Protein AF-A0ABC9Y8D0-F1 (afdb_monomer_lite)

Sequence (353 aa):
MATLWLCCNGRMKYAQYVFLASIFSTVEYSLAQTCAVESFSVKDNFDPKRYAGKWYALAKKDPEGLFLQDNISAEYTVEEDGTMTASSKGRVKLFGFWVICADMAAQYTVPDPTTPAKMYMTYQGLASYLSSGGDNYWVIDTDYDNYAITYACRSLKEDGSCDDGYSLIFSRNPRGLPPAIQRIVRQKQEEICMSGQFQPVLQSVFYDVGTCTNQAIWGLQYRRDMELLDRVQRRATKLIRGLEHLSYEDRLRELGLFSLEKRRLRGDLIVVFQYLKGSYRKAGEGLFMRECSDRTMGNGFKLKEGHFRLDVRKTFFTVRVVRHWNRLPREVVEAPSLEVFKARLDEALGILV

InterPro domains:
  IPR000566 Lipocalin/cytosolic fatty-acid binding domain [PF00061] (52-188)
  IPR002449 Retinol binding protein/Purpurin [PIRSF500204] (12-208)
  IPR002449 Retinol binding protein/Purpurin [PR01174] (42-51)
  IPR002449 Retinol binding protein/Purpurin [PR01174] (53-63)
  IPR002449 Retinol binding protein/Purpurin [PR01174] (65-74)
  IPR002449 Retinol binding protein/Purpurin [PR01174] (85-95)
  IPR002449 Retinol binding protein/Purpurin [PR01174] (112-127)
  IPR002449 Retinol binding protein/Purpurin [PR01174] (138-154)
  IPR002449 Retinol binding protein/Purpurin [PR01174] (166-185)
  IPR002449 Retinol binding protein/Purpurin [PTHR11873] (13-205)
  IPR012674 Calycin [G3DSA:2.40.128.20] (32-239)
  IPR012674 Calycin [SSF50814] (34-194)
  IPR022271 Lipocalin, ApoD type [PIRSF036893] (18-204)
  IPR022272 Lipocalin family conserved site [PS00213] (45-58)

Radius of gyration: 29.8 Å; chains: 1; bounding box: 78×63×75 Å

Structure (mmCIF, N/CA/C/O backbone):
data_AF-A0ABC9Y8D0-F1
#
_entry.id   AF-A0ABC9Y8D0-F1
#
loop_
_atom_site.group_PDB
_atom_site.id
_atom_site.type_symbol
_atom_site.label_atom_id
_atom_site.label_alt_id
_atom_site.label_comp_id
_atom_site.label_asym_id
_atom_site.label_entity_id
_atom_site.label_seq_id
_atom_site.pdbx_PDB_ins_code
_atom_site.Cartn_x
_atom_site.Cartn_y
_atom_site.Cartn_z
_atom_site.occupancy
_atom_site.B_iso_or_equiv
_atom_site.auth_seq_id
_atom_site.auth_comp_id
_atom_site.auth_asym_id
_atom_site.auth_atom_id
_atom_site.pdbx_PDB_model_num
ATOM 1 N N . MET A 1 1 ? -49.373 18.954 22.402 1.00 41.25 1 MET A N 1
ATOM 2 C CA . MET A 1 1 ? -50.105 19.998 23.156 1.00 41.25 1 MET A CA 1
ATOM 3 C C . MET A 1 1 ? -49.240 20.534 24.304 1.00 41.25 1 MET A C 1
ATOM 5 O O . MET A 1 1 ? -49.587 20.353 25.459 1.00 41.25 1 MET A O 1
ATOM 9 N N . ALA A 1 2 ? -48.099 21.170 24.013 1.00 40.81 2 ALA A N 1
ATOM 10 C CA . ALA A 1 2 ? -47.201 21.706 25.053 1.00 40.81 2 ALA A CA 1
ATOM 11 C C . ALA A 1 2 ? -46.608 23.079 24.678 1.00 40.81 2 ALA A C 1
ATOM 13 O O . ALA A 1 2 ? -45.589 23.490 25.214 1.00 40.81 2 ALA A O 1
ATOM 14 N N . THR A 1 3 ? -47.242 23.792 23.743 1.00 41.31 3 THR A N 1
ATOM 15 C CA . THR A 1 3 ? -46.749 25.076 23.213 1.00 41.31 3 THR A CA 1
ATOM 16 C C . THR A 1 3 ? -47.607 26.274 23.628 1.00 41.31 3 THR A C 1
ATOM 18 O O . THR A 1 3 ? -47.334 27.390 23.211 1.00 41.31 3 THR A O 1
ATOM 21 N N . LEU A 1 4 ? -48.630 26.072 24.466 1.00 38.44 4 LEU A N 1
ATOM 22 C CA . LEU A 1 4 ? -49.592 27.118 24.852 1.00 38.44 4 LEU A CA 1
ATOM 23 C C . LEU A 1 4 ? -49.601 27.461 26.350 1.00 38.44 4 LEU A C 1
ATOM 25 O O . LEU A 1 4 ? -50.410 28.274 26.777 1.00 38.44 4 LEU A O 1
ATOM 29 N N . TRP A 1 5 ? -48.689 26.900 27.149 1.00 34.88 5 TRP A N 1
ATOM 30 C CA . TRP A 1 5 ? -48.640 27.152 28.599 1.00 34.88 5 TRP A CA 1
ATOM 31 C C . TRP A 1 5 ? -47.584 28.172 29.051 1.00 34.88 5 TRP A C 1
ATOM 33 O O . TRP A 1 5 ? -47.489 28.468 30.235 1.00 34.88 5 TRP A O 1
ATOM 43 N N . LEU A 1 6 ? -46.818 28.763 28.130 1.00 41.44 6 LEU A N 1
ATOM 44 C CA . LEU A 1 6 ? -45.743 29.708 28.472 1.00 41.44 6 LEU A CA 1
ATOM 45 C C . LEU A 1 6 ? -46.186 31.178 28.606 1.00 41.44 6 LEU A C 1
ATOM 47 O O . LEU A 1 6 ? -45.335 32.043 28.780 1.00 41.44 6 LEU A O 1
ATOM 51 N N . CYS A 1 7 ? -47.486 31.490 28.548 1.00 36.84 7 CYS A N 1
ATOM 52 C CA . CYS A 1 7 ? -47.957 32.886 28.568 1.00 36.84 7 CYS A CA 1
ATOM 53 C C . CYS A 1 7 ? -48.763 33.307 29.807 1.00 36.84 7 CYS A C 1
ATOM 55 O O . CYS A 1 7 ? -49.247 34.435 29.851 1.00 36.84 7 CYS A O 1
ATOM 57 N N . CYS A 1 8 ? -48.874 32.468 30.841 1.00 37.59 8 CYS A N 1
ATOM 58 C CA . CYS A 1 8 ? -49.507 32.871 32.096 1.00 37.59 8 CYS A CA 1
ATOM 59 C C . CYS A 1 8 ? -48.645 32.504 33.306 1.00 37.59 8 CYS A C 1
ATOM 61 O O . CYS A 1 8 ? -48.423 31.335 33.590 1.00 37.59 8 CYS A O 1
ATOM 63 N N . ASN A 1 9 ? -48.264 33.544 34.050 1.00 36.41 9 ASN A N 1
ATOM 64 C CA . ASN A 1 9 ? -47.648 33.549 35.378 1.00 36.41 9 ASN A CA 1
ATOM 65 C C . ASN A 1 9 ? -46.159 33.198 35.505 1.00 36.41 9 ASN A C 1
ATOM 67 O O . ASN A 1 9 ? -45.757 32.045 35.581 1.00 36.41 9 ASN A O 1
ATOM 71 N N . GLY A 1 10 ? -45.380 34.251 35.776 1.00 39.97 10 GLY A N 1
ATOM 72 C CA . GLY A 1 10 ? -44.244 34.166 36.692 1.00 39.97 10 GLY A CA 1
ATOM 73 C C . GLY A 1 10 ? -42.889 34.374 36.033 1.00 39.97 10 GLY A C 1
ATOM 74 O O . GLY A 1 10 ? -42.365 33.492 35.370 1.00 39.97 10 GLY A O 1
ATOM 75 N N . ARG A 1 11 ? -42.300 35.549 36.283 1.00 53.16 11 ARG A N 1
ATOM 76 C CA . ARG A 1 11 ? -40.900 35.916 36.010 1.00 53.16 11 ARG A CA 1
ATOM 77 C C . ARG A 1 11 ? -39.934 34.729 36.182 1.00 53.16 11 ARG A C 1
ATOM 79 O O . ARG A 1 11 ? -39.530 34.436 37.308 1.00 53.16 11 ARG A O 1
ATOM 86 N N . MET A 1 12 ? -39.470 34.136 35.082 1.00 46.53 12 MET A N 1
ATOM 87 C CA . MET A 1 12 ? -38.198 33.411 35.095 1.00 46.53 12 MET A CA 1
ATOM 88 C C . MET A 1 12 ? -37.103 34.433 35.403 1.00 46.53 12 MET A C 1
ATOM 90 O O . MET A 1 12 ? -36.882 35.380 34.648 1.00 46.53 12 MET A O 1
ATOM 94 N N . LYS A 1 13 ? -36.477 34.303 36.576 1.00 61.78 13 LYS A N 1
ATOM 95 C CA . LYS A 1 13 ? -35.410 35.210 37.013 1.00 61.78 13 LYS A CA 1
ATOM 96 C C . LYS A 1 13 ? -34.236 35.065 36.043 1.00 61.78 13 LYS A C 1
ATOM 98 O O . LYS A 1 13 ? -33.913 33.949 35.652 1.00 61.78 13 LYS A O 1
ATOM 103 N N . TYR A 1 14 ? -33.562 36.166 35.712 1.00 58.94 14 TYR A N 1
ATOM 104 C CA . TYR A 1 14 ? -32.362 36.188 34.857 1.00 58.94 14 TYR A CA 1
ATOM 105 C C . TYR A 1 14 ? -31.340 35.101 35.251 1.00 58.94 14 TYR A C 1
ATOM 107 O O . TYR A 1 14 ? -30.741 34.463 34.396 1.00 58.94 14 TYR A O 1
ATOM 115 N N . ALA A 1 15 ? -31.245 34.794 36.549 1.00 56.47 15 ALA A N 1
ATOM 116 C CA . ALA A 1 15 ? -30.440 33.705 37.093 1.00 56.47 15 ALA A CA 1
ATOM 117 C C . ALA A 1 15 ? -30.807 32.299 36.569 1.00 56.47 15 ALA A C 1
ATOM 119 O O . ALA A 1 15 ? -29.906 31.504 36.354 1.00 56.47 15 ALA A O 1
ATOM 120 N N . GLN A 1 16 ? -32.084 31.976 36.324 1.00 59.31 16 GLN A N 1
ATOM 121 C CA . GLN A 1 16 ? -32.493 30.690 35.731 1.00 59.31 16 GLN A CA 1
ATOM 122 C C . GLN A 1 16 ? -32.144 30.607 34.242 1.00 59.31 16 GLN A C 1
ATOM 124 O O . GLN A 1 16 ? -31.755 29.540 33.779 1.00 59.31 16 GLN A O 1
ATOM 129 N N . TYR A 1 17 ? -32.223 31.724 33.511 1.00 60.16 17 TYR A N 1
ATOM 130 C CA . TYR A 1 17 ? -31.754 31.801 32.124 1.00 60.16 17 TYR A CA 1
ATOM 131 C C . TYR A 1 17 ? -30.239 31.632 32.040 1.00 60.16 17 TYR A C 1
ATOM 133 O O . TYR A 1 17 ? -29.761 30.854 31.225 1.00 60.16 17 TYR A O 1
ATOM 141 N N . VAL A 1 18 ? -29.493 32.310 32.917 1.00 62.91 18 VAL A N 1
ATOM 142 C CA . VAL A 1 18 ? -28.039 32.157 33.012 1.00 62.91 18 VAL A CA 1
ATOM 143 C C . VAL A 1 18 ? -27.689 30.730 33.411 1.00 62.91 18 VAL A C 1
ATOM 145 O O . VAL A 1 18 ? -26.822 30.149 32.783 1.00 62.91 18 VAL A O 1
ATOM 148 N N . PHE A 1 19 ? -28.381 30.121 34.375 1.00 62.97 19 PHE A N 1
ATOM 149 C CA . PHE A 1 19 ? -28.108 28.747 34.803 1.00 62.97 19 PHE A CA 1
ATOM 150 C C . PHE A 1 19 ? -28.399 27.723 33.697 1.00 62.97 19 PHE A C 1
ATOM 152 O O . PHE A 1 19 ? -27.568 26.860 33.440 1.00 62.97 19 PHE A O 1
ATOM 159 N N . LEU A 1 20 ? -29.521 27.853 32.980 1.00 59.34 20 LEU A N 1
ATOM 160 C CA . LEU A 1 20 ? -29.836 26.997 31.831 1.00 59.34 20 LEU A CA 1
ATOM 161 C C . LEU A 1 20 ? -28.871 27.222 30.661 1.00 59.34 20 LEU A C 1
ATOM 163 O O . LEU A 1 20 ? -28.429 26.248 30.068 1.00 59.34 20 LEU A O 1
ATOM 167 N N . ALA A 1 21 ? -28.488 28.466 30.362 1.00 58.12 21 ALA A N 1
ATOM 168 C CA . ALA A 1 21 ? -27.482 28.774 29.344 1.00 58.12 21 ALA A CA 1
ATOM 169 C C . ALA A 1 21 ? -26.082 28.276 29.744 1.00 58.12 21 ALA A C 1
ATOM 171 O O . ALA A 1 21 ? -25.341 27.801 28.894 1.00 58.12 21 ALA A O 1
ATOM 172 N N . SER A 1 22 ? -25.749 28.315 31.039 1.00 58.44 22 SER A N 1
ATOM 173 C CA . SER A 1 22 ? -24.502 27.768 31.589 1.00 58.44 22 SER A CA 1
ATOM 174 C C . SER A 1 22 ? -24.482 26.251 31.455 1.00 58.44 22 SER A C 1
ATOM 176 O O . SER A 1 22 ? -23.483 25.701 31.015 1.00 58.44 22 SER A O 1
ATOM 178 N N . ILE A 1 23 ? -25.598 25.582 31.773 1.00 56.62 23 ILE A N 1
ATOM 179 C CA . ILE A 1 23 ? -25.759 24.135 31.593 1.00 56.62 23 ILE A CA 1
ATOM 180 C C . ILE A 1 23 ? -25.704 23.768 30.107 1.00 56.62 23 ILE A C 1
ATOM 182 O O . ILE A 1 23 ? -25.030 22.814 29.754 1.00 56.62 23 ILE A O 1
ATOM 186 N N . PHE A 1 24 ? -26.341 24.533 29.218 1.00 50.53 24 PHE A N 1
ATOM 187 C CA . PHE A 1 24 ? -26.219 24.312 27.774 1.00 50.53 24 PHE A CA 1
ATOM 188 C C . PHE A 1 24 ? -24.780 24.520 27.283 1.00 50.53 24 PHE A C 1
ATOM 190 O O . PHE A 1 24 ? -24.293 23.685 26.531 1.00 50.53 24 PHE A O 1
ATOM 197 N N . SER A 1 25 ? -24.059 25.534 27.777 1.00 51.12 25 SER A N 1
ATOM 198 C CA . SER A 1 25 ? -22.646 25.737 27.428 1.00 51.12 25 SER A CA 1
ATOM 199 C C . SER A 1 25 ? -21.716 24.665 28.002 1.00 51.12 25 SER A C 1
ATOM 201 O O . SER A 1 25 ? -20.737 24.313 27.356 1.00 51.12 25 SER A O 1
ATOM 203 N N . THR A 1 26 ? -22.004 24.101 29.183 1.00 47.44 26 THR A N 1
ATOM 204 C CA . THR A 1 26 ? -21.197 23.015 29.769 1.00 47.44 26 THR A CA 1
ATOM 205 C C . THR A 1 26 ? -21.536 21.654 29.163 1.00 47.44 26 THR A C 1
ATOM 207 O O . THR A 1 26 ? -20.656 20.799 29.059 1.00 47.44 26 THR A O 1
ATOM 210 N N . VAL A 1 27 ? -22.774 21.459 28.698 1.00 45.25 27 VAL A N 1
ATOM 211 C CA . VAL A 1 27 ? -23.188 20.294 27.901 1.00 45.25 27 VAL A CA 1
ATOM 212 C C . VAL A 1 27 ? -22.617 20.368 26.477 1.00 45.25 27 VAL A C 1
ATOM 214 O O . VAL A 1 27 ? -22.150 19.357 25.963 1.00 45.25 27 VAL A O 1
ATOM 217 N N . GLU A 1 28 ? -22.534 21.555 25.865 1.00 40.69 28 GLU A N 1
ATOM 218 C CA . GLU A 1 28 ? -21.789 21.751 24.609 1.00 40.69 28 GLU A CA 1
ATOM 219 C C . GLU A 1 28 ? -20.278 21.539 24.797 1.00 40.69 28 GLU A C 1
ATOM 221 O O . GLU A 1 28 ? -19.637 20.941 23.937 1.00 40.69 28 GLU A O 1
ATOM 226 N N . TYR A 1 29 ? -19.704 21.925 25.944 1.00 40.06 29 TYR A N 1
ATOM 227 C CA . TYR A 1 29 ? -18.282 21.690 26.244 1.00 40.06 29 TYR A CA 1
ATOM 228 C C . TYR A 1 29 ? -17.946 20.210 26.494 1.00 40.06 29 TYR A C 1
ATOM 230 O O . TYR A 1 29 ? -16.818 19.785 26.260 1.00 40.06 29 TYR A O 1
ATOM 238 N N . SER A 1 30 ? -18.915 19.404 26.936 1.00 41.50 30 SER A N 1
ATOM 239 C CA . SER A 1 30 ? -18.747 17.952 27.123 1.00 41.50 30 SER A CA 1
ATOM 240 C C . SER A 1 30 ? -19.001 17.135 25.849 1.00 41.50 30 SER A C 1
ATOM 242 O O . SER A 1 30 ? -18.742 15.934 25.834 1.00 41.50 30 SER A O 1
ATOM 244 N N . LEU A 1 31 ? -19.428 17.791 24.765 1.00 46.34 31 LEU A N 1
ATOM 245 C CA . LEU A 1 31 ? -19.538 17.231 23.414 1.00 46.34 31 LEU A CA 1
ATOM 246 C C . LEU A 1 31 ? -18.607 17.940 22.415 1.00 46.34 31 LEU A C 1
ATOM 24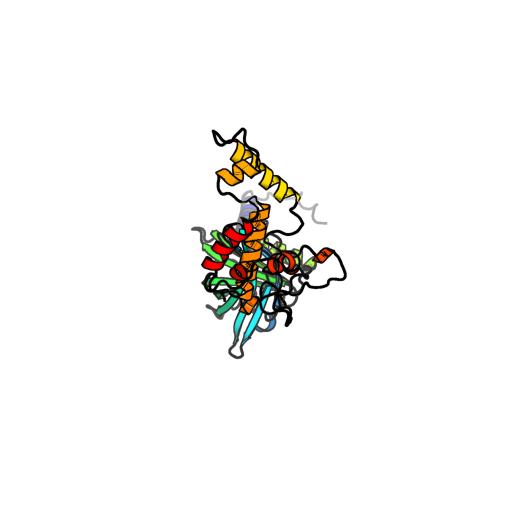8 O O . LEU A 1 31 ? -18.762 17.781 21.204 1.00 46.34 31 LEU A O 1
ATOM 252 N N . ALA A 1 32 ? -17.617 18.699 22.896 1.00 50.88 32 ALA A N 1
ATOM 253 C CA . ALA A 1 32 ? -16.500 19.106 22.060 1.00 50.88 32 ALA A CA 1
ATOM 254 C C . ALA A 1 32 ? -15.670 17.854 21.771 1.00 50.88 32 ALA A C 1
ATOM 256 O O . ALA A 1 32 ? -14.961 17.347 22.640 1.00 50.88 32 ALA A O 1
ATOM 257 N N . GLN A 1 33 ? -15.808 17.318 20.563 1.00 60.75 33 GLN A N 1
ATOM 258 C CA . GLN A 1 33 ? -15.044 16.159 20.144 1.00 60.75 33 GLN A CA 1
ATOM 259 C C . GLN A 1 33 ? -13.552 16.509 20.180 1.00 60.75 33 GLN A C 1
ATOM 261 O O . GLN A 1 33 ? -13.065 17.308 19.380 1.00 60.75 33 GLN A O 1
ATOM 266 N N . THR A 1 34 ? -12.833 15.964 21.159 1.00 81.44 34 THR A N 1
ATOM 267 C CA . THR A 1 34 ? -11.404 16.215 21.311 1.00 81.44 34 THR A CA 1
ATOM 268 C C . THR A 1 34 ? -10.656 15.363 20.295 1.00 81.44 34 THR A C 1
ATOM 270 O O . THR A 1 34 ? -10.805 14.146 20.260 1.00 81.44 34 THR A O 1
ATOM 273 N N . CYS A 1 35 ? -9.825 15.991 19.466 1.00 89.94 35 CYS A N 1
ATOM 274 C CA . CYS A 1 35 ? -8.970 15.280 18.510 1.00 89.94 35 CYS A CA 1
ATOM 275 C C . CYS A 1 35 ? -7.680 14.740 19.146 1.00 89.94 35 CYS A C 1
ATOM 277 O O . CYS A 1 35 ? -6.717 14.457 18.433 1.00 89.94 35 CYS A O 1
ATOM 279 N N . ALA A 1 36 ? -7.643 14.635 20.478 1.00 93.19 36 ALA A N 1
ATOM 280 C CA . ALA A 1 36 ? -6.527 14.055 21.203 1.00 93.19 36 ALA A CA 1
ATOM 281 C C . ALA A 1 36 ? -6.498 12.545 20.950 1.00 93.19 36 ALA A C 1
ATOM 283 O O . ALA A 1 36 ? -7.497 11.863 21.147 1.00 93.19 36 ALA A O 1
ATOM 284 N N . VAL A 1 37 ? -5.356 12.000 20.537 1.00 92.06 37 VAL A N 1
ATOM 285 C CA . VAL A 1 37 ? -5.278 10.599 20.083 1.00 92.06 37 VAL A CA 1
ATOM 286 C C . VAL A 1 37 ? -5.686 9.605 21.174 1.00 92.06 37 VAL A C 1
ATOM 288 O O . VAL A 1 37 ? -6.273 8.562 20.891 1.00 92.06 37 VAL A O 1
ATOM 291 N N . GLU A 1 38 ? -5.424 9.934 22.436 1.00 88.94 38 GLU A N 1
ATOM 292 C CA . GLU A 1 38 ? -5.776 9.092 23.580 1.00 88.94 38 GLU A CA 1
ATOM 293 C C . GLU A 1 38 ? -7.289 8.943 23.794 1.00 88.94 38 GLU A C 1
ATOM 295 O O . GLU A 1 38 ? -7.716 7.926 24.344 1.00 88.94 38 GLU A O 1
ATOM 300 N N . SER A 1 39 ? -8.102 9.908 23.342 1.00 91.06 39 SER A N 1
ATOM 301 C CA . SER A 1 39 ? -9.560 9.885 23.519 1.00 91.06 39 SER A CA 1
ATOM 302 C C . SER A 1 39 ? -10.283 9.007 22.494 1.00 91.06 39 SER A C 1
ATOM 304 O O . SER A 1 39 ? -11.474 8.731 22.655 1.00 91.06 39 SER A O 1
ATOM 306 N N . PHE A 1 40 ? -9.591 8.545 21.448 1.00 94.00 40 PHE A N 1
ATOM 307 C CA . PHE A 1 40 ? -10.214 7.756 20.391 1.00 94.00 40 PHE A CA 1
ATOM 308 C C . PHE A 1 40 ? -10.656 6.376 20.883 1.00 94.00 40 PHE A C 1
ATOM 310 O O . PHE A 1 40 ? -9.878 5.598 21.444 1.00 94.00 40 PHE A O 1
ATOM 317 N N . SER A 1 41 ? -11.925 6.062 20.608 1.00 93.00 41 SER A N 1
ATOM 318 C CA . SER A 1 41 ? -12.483 4.731 20.833 1.00 93.00 41 SER A CA 1
ATOM 319 C C . SER A 1 41 ? -11.907 3.722 19.837 1.00 93.00 41 SER A C 1
ATOM 321 O O . SER A 1 41 ? -11.669 4.032 18.668 1.00 93.00 41 SER A O 1
ATOM 323 N N . VAL A 1 42 ? -11.668 2.507 20.320 1.00 95.94 42 VAL A N 1
ATOM 324 C CA . VAL A 1 42 ? -11.183 1.371 19.529 1.00 95.94 42 VAL A CA 1
ATOM 325 C C . VAL A 1 42 ? -12.158 0.210 19.656 1.00 95.94 42 VAL A C 1
ATOM 327 O O . VAL A 1 42 ? -13.078 0.252 20.472 1.00 95.94 42 VAL A O 1
ATOM 330 N N . LYS A 1 43 ? -11.966 -0.844 18.862 1.00 96.81 43 LYS A N 1
ATOM 331 C CA . LYS A 1 43 ? -12.860 -1.996 18.877 1.00 96.81 43 LYS A CA 1
ATOM 332 C C . LYS A 1 43 ? -12.862 -2.693 20.241 1.00 96.81 43 LYS A C 1
ATOM 334 O O . LYS A 1 43 ? -11.875 -3.315 20.633 1.00 96.81 43 LYS A O 1
ATOM 339 N N . ASP A 1 44 ? -14.011 -2.673 20.906 1.00 93.19 44 ASP A N 1
ATOM 340 C CA . ASP A 1 44 ? -14.216 -3.423 22.143 1.00 93.19 44 ASP A CA 1
ATOM 341 C C . ASP A 1 44 ? -14.113 -4.932 21.905 1.00 93.19 44 ASP A C 1
ATOM 343 O O . ASP A 1 44 ? -14.658 -5.457 20.926 1.00 93.19 44 ASP A O 1
ATOM 347 N N . ASN A 1 45 ? -13.454 -5.633 22.836 1.00 92.56 45 ASN A N 1
ATOM 348 C CA . ASN A 1 45 ? -13.274 -7.089 22.813 1.00 92.56 45 ASN A CA 1
ATOM 349 C C . ASN A 1 45 ? -12.802 -7.604 21.443 1.00 92.56 45 ASN A C 1
ATOM 351 O O . ASN A 1 45 ? -13.392 -8.522 20.869 1.00 92.56 45 ASN A O 1
ATOM 355 N N . PHE A 1 46 ? -11.770 -6.959 20.893 1.00 96.06 46 PHE A N 1
ATOM 356 C CA . PHE A 1 46 ? -11.202 -7.337 19.606 1.00 96.06 46 PHE A CA 1
ATOM 357 C C . PHE A 1 46 ? -10.758 -8.804 19.598 1.00 96.06 46 PHE A C 1
ATOM 359 O O . PHE A 1 46 ? -9.983 -9.229 20.452 1.00 96.06 46 PHE A O 1
ATOM 366 N N . ASP A 1 47 ? -11.255 -9.559 18.616 1.00 95.19 47 ASP A N 1
ATOM 367 C CA . ASP A 1 47 ? -10.947 -10.974 18.418 1.00 95.19 47 ASP A CA 1
ATOM 368 C C . ASP A 1 47 ? -10.036 -11.155 17.187 1.00 95.19 47 ASP A C 1
ATOM 370 O O . ASP A 1 47 ? -10.516 -11.075 16.045 1.00 95.19 47 ASP A O 1
ATOM 374 N N . PRO A 1 48 ? -8.733 -11.444 17.386 1.00 94.00 48 PRO A N 1
ATOM 375 C CA . PRO A 1 48 ? -7.792 -11.653 16.290 1.00 94.00 48 PRO A CA 1
ATOM 376 C C . PRO A 1 48 ? -8.191 -12.808 15.364 1.00 94.00 48 PRO A C 1
ATOM 378 O O . PRO A 1 48 ? -7.968 -12.735 14.156 1.00 94.00 48 PRO A O 1
ATOM 381 N N . LYS A 1 49 ? -8.819 -13.869 15.894 1.00 94.12 49 LYS A N 1
ATOM 382 C CA . LYS A 1 49 ? -9.185 -15.054 15.102 1.00 94.12 49 LYS A CA 1
ATOM 383 C C . LYS A 1 49 ? -10.308 -14.742 14.123 1.00 94.12 49 LYS A C 1
ATOM 385 O O . LYS A 1 49 ? -10.273 -15.212 12.990 1.00 94.12 49 LYS A O 1
ATOM 390 N N . ARG A 1 50 ? -11.279 -13.916 14.526 1.00 96.38 50 ARG A N 1
ATOM 391 C CA . ARG A 1 50 ? -12.326 -13.418 13.616 1.00 96.38 50 ARG A CA 1
ATOM 392 C C . ARG A 1 50 ? -11.796 -12.389 12.626 1.00 96.38 50 ARG A C 1
ATOM 394 O O . ARG A 1 50 ? -12.290 -12.300 11.504 1.00 96.38 50 ARG A O 1
ATOM 401 N N . TYR A 1 51 ? -10.792 -11.616 13.028 1.00 96.88 51 TYR A N 1
ATOM 402 C CA . TYR A 1 51 ? -10.158 -10.631 12.158 1.00 96.88 51 TYR A CA 1
ATOM 403 C C . TYR A 1 51 ? -9.276 -11.256 11.068 1.00 96.88 51 TYR A C 1
ATOM 405 O O . TYR A 1 51 ? -9.075 -10.644 10.015 1.00 96.88 51 TYR A O 1
ATOM 413 N N . ALA A 1 52 ? -8.805 -12.486 11.287 1.00 96.31 52 ALA A N 1
ATOM 414 C CA . ALA A 1 52 ? -7.960 -13.231 10.364 1.00 96.31 52 ALA A CA 1
ATOM 415 C C . ALA A 1 52 ? -8.534 -13.330 8.935 1.00 96.31 52 ALA A C 1
ATOM 417 O O . ALA A 1 52 ? -9.728 -13.153 8.666 1.00 96.31 52 ALA A O 1
ATOM 418 N N . GLY A 1 53 ? -7.652 -13.620 7.985 1.00 94.75 53 GLY A N 1
ATOM 419 C CA . GLY A 1 53 ? -7.945 -13.721 6.564 1.00 94.75 53 GLY A CA 1
ATOM 420 C C . GLY A 1 53 ? -7.660 -12.435 5.792 1.00 94.75 53 GLY A C 1
ATOM 421 O O . GLY A 1 53 ? -7.008 -11.504 6.267 1.00 94.75 53 GLY A O 1
ATOM 422 N N . LYS A 1 54 ? -8.148 -12.402 4.553 1.00 94.75 54 LYS A N 1
ATOM 423 C CA . LYS A 1 54 ? -7.813 -11.359 3.584 1.00 94.75 54 LYS A CA 1
ATOM 424 C C . LYS A 1 54 ? -8.721 -10.135 3.691 1.00 94.75 54 LYS A C 1
ATOM 426 O O . LYS A 1 54 ? -9.939 -10.261 3.830 1.00 94.75 54 LYS A O 1
ATOM 431 N N . TRP A 1 55 ? -8.111 -8.965 3.550 1.00 96.94 55 TRP A N 1
ATOM 432 C CA . TRP A 1 55 ? -8.738 -7.651 3.541 1.00 96.94 55 TRP A CA 1
ATOM 433 C C . TRP A 1 55 ? -8.214 -6.810 2.377 1.00 96.94 55 TRP A C 1
ATOM 435 O O . TRP A 1 55 ? -7.031 -6.851 2.039 1.00 96.94 55 TRP A O 1
ATOM 445 N N . TYR A 1 56 ? -9.096 -6.014 1.776 1.00 94.31 56 TYR A N 1
ATOM 446 C CA . TYR A 1 56 ? -8.793 -5.118 0.660 1.00 94.31 56 TYR A CA 1
ATOM 447 C C . TYR A 1 56 ? -8.997 -3.672 1.097 1.00 94.31 56 TYR A C 1
ATOM 449 O O . TYR A 1 56 ? -10.093 -3.324 1.536 1.00 94.31 56 TYR A O 1
ATOM 457 N N . ALA A 1 57 ? -7.979 -2.819 0.986 1.00 95.19 57 ALA A N 1
ATOM 458 C CA . ALA A 1 57 ? -8.151 -1.411 1.336 1.00 95.19 57 ALA A CA 1
ATOM 459 C C . ALA A 1 57 ? -8.909 -0.682 0.221 1.00 95.19 57 ALA A C 1
ATOM 461 O O . ALA A 1 57 ? -8.509 -0.714 -0.940 1.00 95.19 57 ALA A O 1
ATOM 462 N N . LEU A 1 58 ? -10.010 -0.026 0.564 1.00 92.19 58 LEU A N 1
ATOM 463 C CA . LEU A 1 58 ? -10.837 0.737 -0.371 1.00 92.19 58 LEU A CA 1
ATOM 464 C C . LEU A 1 58 ? -10.572 2.237 -0.303 1.00 92.19 58 LEU A C 1
ATOM 466 O O . LEU A 1 58 ? -10.836 2.953 -1.265 1.00 92.19 58 LEU A O 1
ATOM 470 N N . ALA A 1 59 ? -10.074 2.714 0.833 1.00 93.06 59 ALA A N 1
ATOM 471 C CA . ALA A 1 59 ? -9.675 4.096 1.021 1.00 93.06 59 ALA A CA 1
ATOM 472 C C . ALA A 1 59 ? -8.515 4.177 2.013 1.00 93.06 59 ALA A C 1
ATOM 474 O O . ALA A 1 59 ? -8.383 3.319 2.890 1.00 93.06 59 ALA A O 1
ATOM 475 N N . LYS A 1 60 ? -7.691 5.215 1.876 1.00 94.88 60 LYS A N 1
ATOM 476 C CA . LYS A 1 60 ? -6.548 5.475 2.751 1.00 94.88 60 LYS A CA 1
ATOM 477 C C . LYS A 1 60 ? -6.381 6.962 3.035 1.00 94.88 60 LYS A C 1
ATOM 479 O O . LYS A 1 60 ? -6.643 7.781 2.159 1.00 94.88 60 LYS A O 1
ATOM 484 N N . LYS A 1 61 ? -5.916 7.295 4.233 1.00 94.44 61 LYS A N 1
ATOM 485 C CA . LYS A 1 61 ? -5.309 8.589 4.558 1.00 94.44 61 LYS A CA 1
ATOM 486 C C . LYS A 1 61 ? -3.806 8.360 4.627 1.00 94.44 61 LYS A C 1
ATOM 488 O O . LYS A 1 61 ? -3.370 7.506 5.396 1.00 94.44 61 LYS A O 1
ATOM 493 N N . ASP A 1 62 ? -3.044 9.099 3.830 1.00 89.69 62 ASP A N 1
ATOM 494 C CA . ASP A 1 62 ? -1.593 8.919 3.741 1.00 89.69 62 ASP A CA 1
ATOM 495 C C . ASP A 1 62 ? -0.855 9.623 4.891 1.00 89.69 62 ASP A C 1
ATOM 497 O O . ASP A 1 62 ? -1.243 10.736 5.275 1.00 89.69 62 ASP A O 1
ATOM 501 N N . PRO A 1 63 ? 0.206 9.001 5.435 1.00 90.38 63 PRO A N 1
ATOM 502 C CA . PRO A 1 63 ? 1.158 9.703 6.280 1.00 90.38 63 PRO A CA 1
ATOM 503 C C . PRO A 1 63 ? 2.104 10.546 5.415 1.00 90.38 63 PRO A C 1
ATOM 505 O O . PRO A 1 63 ? 2.095 10.463 4.181 1.00 90.38 63 PRO A O 1
ATOM 508 N N . GLU A 1 64 ? 2.968 11.322 6.053 1.00 83.00 64 GLU A N 1
ATOM 509 C CA . GLU A 1 64 ? 4.089 11.943 5.366 1.00 83.00 64 GLU A CA 1
ATOM 510 C C . GLU A 1 64 ? 5.073 10.886 4.831 1.00 83.00 64 GLU A C 1
ATOM 512 O O . GLU A 1 64 ? 5.332 9.836 5.430 1.00 83.00 64 GLU A O 1
ATOM 517 N N . GLY A 1 65 ? 5.642 11.167 3.656 1.00 76.81 65 GLY A N 1
ATOM 518 C CA . GLY A 1 65 ? 6.653 10.323 3.027 1.00 76.81 65 GLY A CA 1
ATOM 519 C C . GLY A 1 65 ? 6.102 9.202 2.141 1.00 76.81 65 GLY A C 1
ATOM 520 O O . GLY A 1 65 ? 5.089 9.334 1.454 1.00 76.81 65 GLY A O 1
ATOM 521 N N . LEU A 1 66 ? 6.863 8.109 2.053 1.00 70.88 66 LEU A N 1
ATOM 522 C CA . LEU A 1 66 ? 6.571 7.004 1.145 1.00 70.88 66 LEU A CA 1
ATOM 523 C C . LEU A 1 66 ? 5.497 6.084 1.734 1.00 70.88 66 LEU A C 1
ATOM 525 O O . LEU A 1 66 ? 5.667 5.544 2.825 1.00 70.88 66 LEU A O 1
ATOM 529 N N . PHE A 1 67 ? 4.441 5.826 0.964 1.00 80.81 67 PHE A N 1
ATOM 530 C CA . PHE A 1 67 ? 3.370 4.924 1.373 1.00 80.81 67 PHE A CA 1
ATOM 531 C C . PHE A 1 67 ? 2.812 4.102 0.204 1.00 80.81 67 PHE A C 1
ATOM 533 O O . PHE A 1 67 ? 3.086 4.373 -0.975 1.00 80.81 67 PHE A O 1
ATOM 540 N N . LEU A 1 68 ? 2.036 3.070 0.539 1.00 83.81 68 LEU A N 1
ATOM 541 C CA . LEU A 1 68 ? 1.308 2.263 -0.434 1.00 83.81 68 LEU A CA 1
ATOM 542 C C . LEU A 1 68 ? 0.298 3.134 -1.203 1.00 83.81 68 LEU A C 1
ATOM 544 O O . LEU A 1 68 ? -0.325 4.032 -0.639 1.00 83.81 68 LEU A O 1
ATOM 548 N N . GLN A 1 69 ? 0.115 2.852 -2.492 1.00 80.75 69 GLN A N 1
ATOM 549 C CA . GLN A 1 69 ? -0.773 3.603 -3.380 1.00 80.75 69 GLN A CA 1
ATOM 550 C C . GLN A 1 69 ? -2.035 2.834 -3.761 1.00 80.75 69 GLN A C 1
ATOM 552 O O . GLN A 1 69 ? -3.127 3.230 -3.374 1.00 80.75 69 GLN A O 1
ATOM 557 N N . ASP A 1 70 ? -1.896 1.715 -4.470 1.00 79.00 70 ASP A N 1
ATOM 558 C CA . ASP A 1 70 ? -3.031 0.989 -5.059 1.00 79.00 70 ASP A CA 1
ATOM 559 C C . ASP A 1 70 ? -2.899 -0.525 -4.878 1.00 79.00 70 ASP A C 1
ATOM 561 O O . ASP A 1 70 ? -1.808 -1.025 -4.585 1.00 79.00 70 ASP A O 1
ATOM 565 N N . ASN A 1 71 ? -3.992 -1.260 -5.141 1.00 80.31 71 ASN A N 1
ATOM 566 C CA . ASN A 1 71 ? -4.079 -2.720 -4.999 1.00 80.31 71 ASN A CA 1
ATOM 567 C C . ASN A 1 71 ? -3.575 -3.195 -3.630 1.00 80.31 71 ASN A C 1
ATOM 569 O O . ASN A 1 71 ? -2.832 -4.169 -3.524 1.00 80.31 71 ASN A O 1
ATOM 573 N N . ILE A 1 72 ? -3.937 -2.446 -2.591 1.00 89.50 72 ILE A N 1
ATOM 574 C CA . ILE A 1 72 ? -3.499 -2.711 -1.229 1.00 89.50 72 ILE A CA 1
ATOM 575 C C . ILE A 1 72 ? -4.362 -3.833 -0.661 1.00 89.50 72 ILE A C 1
ATOM 577 O O . ILE A 1 72 ? -5.586 -3.696 -0.570 1.00 89.50 72 ILE A O 1
ATOM 581 N N . SER A 1 73 ? -3.730 -4.928 -0.267 1.00 91.88 73 SER A N 1
ATOM 582 C CA . SER A 1 73 ? -4.384 -6.025 0.438 1.00 91.88 73 SER A CA 1
ATOM 583 C C . SER A 1 73 ? -3.523 -6.498 1.591 1.00 91.88 73 SER A C 1
ATOM 585 O O . SER A 1 73 ? -2.309 -6.596 1.432 1.00 91.88 73 SER A O 1
ATOM 587 N N . ALA A 1 74 ? -4.157 -6.849 2.700 1.00 94.31 74 ALA A N 1
ATOM 588 C CA . ALA A 1 74 ? -3.507 -7.440 3.856 1.00 94.31 74 ALA A CA 1
ATOM 589 C C . ALA A 1 74 ? -4.161 -8.789 4.159 1.00 94.31 74 ALA A C 1
ATOM 591 O O . ALA A 1 74 ? -5.385 -8.917 4.132 1.00 94.31 74 ALA A O 1
ATOM 592 N N . GLU A 1 75 ? -3.347 -9.805 4.395 1.00 95.25 75 GLU A N 1
ATOM 593 C CA . GLU A 1 75 ? -3.775 -11.144 4.772 1.00 95.25 75 GLU A CA 1
ATOM 594 C C . GLU A 1 75 ? -3.255 -11.435 6.171 1.00 95.25 75 GLU A C 1
ATOM 596 O O . GLU A 1 75 ? -2.046 -11.517 6.372 1.00 95.25 75 GLU A O 1
ATOM 601 N N . TYR A 1 76 ? -4.178 -11.521 7.128 1.00 95.81 76 TYR A N 1
ATOM 602 C CA . TYR A 1 76 ? -3.876 -11.721 8.540 1.00 95.81 76 TYR A CA 1
ATOM 603 C C . TYR A 1 76 ? -3.959 -13.200 8.887 1.00 95.81 76 TYR A C 1
ATOM 605 O O . TYR A 1 76 ? -4.922 -13.884 8.533 1.00 95.81 76 TYR A O 1
ATOM 613 N N . THR A 1 77 ? -2.977 -13.673 9.631 1.00 95.06 77 THR A N 1
ATOM 614 C CA . THR A 1 77 ? -2.878 -15.039 10.132 1.00 95.06 77 THR A CA 1
ATOM 615 C C . THR A 1 77 ? -2.674 -14.998 11.637 1.00 95.06 77 THR A C 1
ATOM 617 O O . THR A 1 77 ? -1.983 -14.123 12.149 1.00 95.06 77 THR A O 1
ATOM 620 N N . VAL A 1 78 ? -3.310 -15.919 12.356 1.00 94.88 78 VAL A N 1
ATOM 621 C CA . VAL A 1 78 ? -3.141 -16.063 13.805 1.00 94.88 78 VAL A CA 1
ATOM 622 C C . VAL A 1 78 ? -2.555 -17.440 14.055 1.00 94.88 78 VAL A C 1
ATOM 624 O O . VAL A 1 78 ? -3.136 -18.441 13.634 1.00 94.88 78 VAL A O 1
ATOM 627 N N . GLU A 1 79 ? -1.390 -17.466 14.684 1.00 90.94 79 GLU A N 1
ATOM 628 C CA . GLU A 1 79 ? -0.665 -18.683 15.029 1.00 90.94 79 GLU A CA 1
ATOM 629 C C . GLU A 1 79 ? -1.292 -19.377 16.250 1.00 90.94 79 GLU A C 1
ATOM 631 O O . GLU A 1 79 ? -2.166 -18.833 16.934 1.00 90.94 79 GLU A O 1
ATOM 636 N N . GLU A 1 80 ? -0.886 -20.622 16.513 1.00 89.00 80 GLU A N 1
ATOM 637 C CA . GLU A 1 80 ? -1.442 -21.428 17.611 1.00 89.00 80 GLU A CA 1
ATOM 638 C C . GLU A 1 80 ? -1.171 -20.819 18.993 1.00 89.00 80 GLU A C 1
ATOM 640 O O . GLU A 1 80 ? -1.990 -20.961 19.902 1.00 89.00 80 GLU A O 1
ATOM 645 N N . ASP A 1 81 ? -0.057 -20.100 19.133 1.00 86.62 81 ASP A N 1
ATOM 646 C CA . ASP A 1 81 ? 0.332 -19.362 20.337 1.00 86.62 81 ASP A CA 1
ATOM 647 C C . ASP A 1 81 ? -0.476 -18.062 20.545 1.00 86.62 81 ASP A C 1
ATOM 649 O O . ASP A 1 81 ? -0.341 -17.405 21.577 1.00 86.62 81 ASP A O 1
ATOM 653 N N . GLY A 1 82 ? -1.345 -17.702 19.591 1.00 84.75 82 GLY A N 1
ATOM 654 C CA . GLY A 1 82 ? -2.145 -16.479 19.601 1.00 84.75 82 GLY A CA 1
ATOM 655 C C . GLY A 1 82 ? -1.464 -15.270 18.958 1.00 84.75 82 GLY A C 1
ATOM 656 O O . GLY A 1 82 ? -2.080 -14.204 18.893 1.00 84.75 82 GLY A O 1
ATOM 657 N N . THR A 1 83 ? -0.238 -15.413 18.450 1.00 89.50 83 THR A N 1
ATOM 658 C CA . THR A 1 83 ? 0.483 -14.346 17.753 1.00 89.50 83 THR A CA 1
ATOM 659 C C . THR A 1 83 ? -0.208 -14.024 16.429 1.00 89.50 83 THR A C 1
ATOM 661 O O . THR A 1 83 ? -0.450 -14.904 15.603 1.00 89.50 83 THR A O 1
ATOM 664 N N . MET A 1 84 ? -0.518 -12.745 16.200 1.00 93.81 84 MET A N 1
ATOM 665 C CA . MET A 1 84 ? -1.062 -12.281 14.925 1.00 93.81 84 MET A CA 1
ATOM 666 C C . MET A 1 84 ? 0.069 -11.800 14.013 1.00 93.81 84 MET A C 1
ATOM 668 O O . MET A 1 84 ? 0.902 -10.975 14.395 1.00 93.81 84 MET A O 1
ATOM 672 N N . THR A 1 85 ? 0.065 -12.284 12.778 1.00 94.00 85 THR A N 1
ATOM 673 C CA . THR A 1 85 ? 0.976 -11.896 11.701 1.00 94.00 85 THR A CA 1
ATOM 674 C C . THR A 1 85 ? 0.173 -11.439 10.485 1.00 94.00 85 THR A C 1
ATOM 676 O O . THR A 1 85 ? -1.012 -11.749 10.351 1.00 94.00 85 THR A O 1
ATOM 679 N N . ALA A 1 86 ? 0.783 -10.653 9.599 1.00 93.94 86 ALA A N 1
ATOM 680 C CA . ALA A 1 86 ? 0.159 -10.289 8.333 1.00 93.94 86 ALA A CA 1
ATOM 681 C C . ALA A 1 86 ? 1.152 -10.241 7.176 1.00 93.94 86 ALA A C 1
ATOM 683 O O . ALA A 1 86 ? 2.283 -9.782 7.326 1.00 93.94 86 ALA A O 1
ATOM 684 N N . SER A 1 87 ? 0.684 -10.635 5.993 1.00 90.25 87 SER A N 1
ATOM 685 C CA . SER A 1 87 ? 1.333 -10.337 4.717 1.00 90.25 87 SER A CA 1
ATOM 686 C C . SER A 1 87 ? 0.544 -9.245 4.006 1.00 90.25 87 SER A C 1
ATOM 688 O O . SER A 1 87 ? -0.645 -9.394 3.723 1.00 90.25 87 SER A O 1
ATOM 690 N N . SER A 1 88 ? 1.197 -8.122 3.730 1.00 89.31 88 SER A N 1
ATOM 691 C CA . SER A 1 88 ? 0.610 -6.985 3.031 1.00 89.31 88 SER A CA 1
ATOM 692 C C . SER A 1 88 ? 1.249 -6.806 1.667 1.00 89.31 88 SER A C 1
ATOM 694 O O . SER A 1 88 ? 2.469 -6.749 1.528 1.00 89.31 88 SER A O 1
ATOM 696 N N . LYS A 1 89 ? 0.403 -6.656 0.653 1.00 85.75 89 LYS A N 1
ATOM 697 C CA . LYS A 1 89 ? 0.796 -6.388 -0.728 1.00 85.75 89 LYS A CA 1
ATOM 698 C C . LYS A 1 89 ? 0.230 -5.057 -1.163 1.00 85.75 89 LYS A C 1
ATOM 700 O O . LYS A 1 89 ? -0.906 -4.726 -0.836 1.00 85.75 89 LYS A O 1
ATOM 705 N N . GLY A 1 90 ? 1.005 -4.304 -1.926 1.00 81.88 90 GLY A N 1
ATOM 706 C CA . GLY A 1 90 ? 0.527 -3.047 -2.479 1.00 81.88 90 GLY A CA 1
ATOM 707 C C . GLY A 1 90 ? 1.535 -2.403 -3.407 1.00 81.88 90 GLY A C 1
ATOM 708 O O . GLY A 1 90 ? 2.735 -2.663 -3.349 1.00 81.88 90 GLY A O 1
ATOM 709 N N . ARG A 1 91 ? 1.040 -1.542 -4.288 1.00 75.94 91 ARG A N 1
ATOM 710 C CA . ARG A 1 91 ? 1.882 -0.768 -5.194 1.00 75.94 91 ARG A CA 1
ATOM 711 C C . ARG A 1 91 ? 2.534 0.390 -4.442 1.00 75.94 91 ARG A C 1
ATOM 713 O O . ARG A 1 91 ? 1.830 1.152 -3.794 1.00 75.94 91 ARG A O 1
ATOM 720 N N . VAL A 1 92 ? 3.837 0.586 -4.592 1.00 69.94 92 VAL A N 1
ATOM 721 C CA . VAL A 1 92 ? 4.591 1.716 -4.032 1.00 69.94 92 VAL A CA 1
ATOM 722 C C . VAL A 1 92 ? 5.275 2.473 -5.157 1.00 69.94 92 VAL A C 1
ATOM 724 O O . VAL A 1 92 ? 5.770 1.869 -6.110 1.00 69.94 92 VAL A O 1
ATOM 727 N N . LYS A 1 93 ? 5.299 3.802 -5.051 1.00 63.72 93 LYS A N 1
ATOM 728 C CA . LYS A 1 93 ? 5.936 4.686 -6.025 1.00 63.72 93 LYS A CA 1
ATOM 729 C C . LYS A 1 93 ? 7.212 5.294 -5.439 1.00 63.72 93 LYS A C 1
ATOM 731 O O . LYS A 1 93 ? 7.157 6.288 -4.726 1.00 63.72 93 LYS A O 1
ATOM 736 N N . LEU A 1 94 ? 8.357 4.707 -5.760 1.00 54.53 94 LEU A N 1
ATOM 737 C CA . LEU A 1 94 ? 9.682 5.203 -5.405 1.00 54.53 94 LEU A CA 1
ATOM 738 C C . LEU A 1 94 ? 10.117 6.334 -6.354 1.00 54.53 94 LEU A C 1
ATOM 740 O O . LEU A 1 94 ? 9.904 6.274 -7.569 1.00 54.53 94 LEU A O 1
ATOM 744 N N . PHE A 1 95 ? 10.727 7.382 -5.796 1.00 52.47 95 PHE A N 1
ATOM 745 C CA . PHE A 1 95 ? 11.339 8.502 -6.533 1.00 52.47 95 PHE A CA 1
ATOM 746 C C . PHE A 1 95 ? 10.454 9.157 -7.611 1.00 52.47 95 PHE A C 1
ATOM 748 O O . PHE A 1 95 ? 10.957 9.686 -8.594 1.00 52.47 95 PHE A O 1
ATOM 755 N N . GLY A 1 96 ? 9.125 9.111 -7.474 1.00 42.19 96 GLY A N 1
ATOM 756 C CA . GLY A 1 96 ? 8.203 9.774 -8.401 1.00 42.19 96 GLY A CA 1
ATOM 757 C C . GLY A 1 96 ? 7.975 9.074 -9.752 1.00 42.19 96 GLY A C 1
ATOM 758 O O . GLY A 1 96 ? 7.100 9.517 -10.499 1.00 42.19 96 GLY A O 1
ATOM 759 N N . PHE A 1 97 ? 8.644 7.958 -10.057 1.00 41.25 97 PHE A N 1
ATOM 760 C CA . PHE A 1 97 ? 8.432 7.216 -11.316 1.00 41.25 97 PHE A CA 1
ATOM 761 C C . PHE A 1 97 ? 8.679 5.703 -11.235 1.00 41.25 97 PHE A C 1
ATOM 763 O O . PHE A 1 97 ? 8.181 4.971 -12.088 1.00 41.25 97 PHE A O 1
ATOM 770 N N . TRP A 1 98 ? 9.394 5.206 -10.225 1.00 42.25 98 TRP A N 1
ATOM 771 C CA . TRP A 1 98 ? 9.575 3.769 -10.027 1.00 42.25 98 TRP A CA 1
ATOM 772 C C . TRP A 1 98 ? 8.362 3.195 -9.321 1.00 42.25 98 TRP A C 1
ATOM 774 O O . TRP A 1 98 ? 8.086 3.543 -8.182 1.00 42.25 98 TRP A O 1
ATOM 784 N N . VAL A 1 99 ? 7.637 2.304 -9.981 1.00 54.28 99 VAL A N 1
ATOM 785 C CA . VAL A 1 99 ? 6.486 1.631 -9.388 1.00 54.28 99 VAL A CA 1
ATOM 786 C C . VAL A 1 99 ? 6.860 0.184 -9.110 1.00 54.28 99 VAL A C 1
ATOM 788 O O . VAL A 1 99 ? 7.209 -0.549 -10.032 1.00 54.28 99 VAL A O 1
ATOM 791 N N . ILE A 1 100 ? 6.782 -0.221 -7.848 1.00 59.19 100 ILE A N 1
ATOM 792 C CA . ILE A 1 100 ? 7.049 -1.588 -7.393 1.00 59.19 100 ILE A CA 1
ATOM 793 C C . ILE A 1 100 ? 5.823 -2.135 -6.666 1.00 59.19 100 ILE A C 1
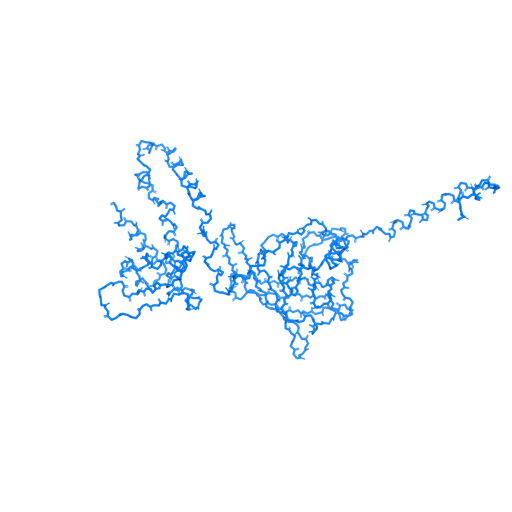ATOM 795 O O . ILE A 1 100 ? 4.999 -1.362 -6.184 1.00 59.19 100 ILE A O 1
ATOM 799 N N . CYS A 1 101 ? 5.700 -3.455 -6.560 1.00 67.44 101 CYS A N 1
ATOM 800 C CA . CYS A 1 101 ? 4.786 -4.053 -5.593 1.00 67.44 101 CYS A CA 1
ATOM 801 C C . CYS A 1 101 ? 5.590 -4.445 -4.363 1.00 67.44 101 CYS A C 1
ATOM 803 O O . CYS A 1 101 ? 6.473 -5.296 -4.440 1.00 67.44 101 CYS A O 1
ATOM 805 N N . ALA A 1 102 ? 5.315 -3.755 -3.264 1.00 70.81 102 ALA A N 1
ATOM 806 C CA . ALA A 1 102 ? 5.848 -4.105 -1.970 1.00 70.81 102 ALA A CA 1
ATOM 807 C C . ALA A 1 102 ? 5.142 -5.371 -1.485 1.00 70.81 102 ALA A C 1
ATOM 809 O O . ALA A 1 102 ? 3.916 -5.475 -1.578 1.00 70.81 102 ALA A O 1
ATOM 810 N N . ASP A 1 103 ? 5.940 -6.309 -0.991 1.00 78.69 103 ASP A N 1
ATOM 811 C CA . ASP A 1 103 ? 5.485 -7.446 -0.205 1.00 78.69 103 ASP A CA 1
ATOM 812 C C . ASP A 1 103 ? 6.102 -7.275 1.184 1.00 78.69 103 ASP A C 1
ATOM 814 O O . ASP A 1 103 ? 7.329 -7.218 1.331 1.00 78.69 103 ASP A O 1
ATOM 818 N N . MET A 1 104 ? 5.243 -7.043 2.169 1.00 82.12 104 MET A N 1
ATOM 819 C CA . MET A 1 104 ? 5.619 -6.704 3.535 1.00 82.12 104 MET A CA 1
ATOM 820 C C . MET A 1 104 ? 5.084 -7.778 4.466 1.00 82.12 104 MET A C 1
ATOM 822 O O . MET A 1 104 ? 3.909 -8.129 4.398 1.00 82.12 104 MET A O 1
ATOM 826 N N . ALA A 1 105 ? 5.939 -8.266 5.352 1.00 87.25 105 ALA A N 1
ATOM 827 C CA . ALA A 1 105 ? 5.534 -9.100 6.467 1.00 87.25 105 ALA A CA 1
ATOM 828 C C . ALA A 1 105 ? 5.453 -8.232 7.723 1.00 87.25 105 ALA A C 1
ATOM 830 O O . ALA A 1 105 ? 6.292 -7.354 7.930 1.00 87.25 105 ALA A O 1
ATOM 831 N N . ALA A 1 106 ? 4.448 -8.471 8.552 1.00 92.12 106 ALA A N 1
ATOM 832 C CA . ALA A 1 106 ? 4.278 -7.787 9.818 1.00 92.12 106 ALA A CA 1
ATOM 833 C C . ALA A 1 106 ? 3.931 -8.771 10.934 1.00 92.12 106 ALA A C 1
ATOM 835 O O . ALA A 1 106 ? 3.230 -9.758 10.711 1.00 92.12 106 ALA A O 1
ATOM 836 N N . GLN A 1 107 ? 4.398 -8.460 12.136 1.00 93.31 107 GLN A N 1
ATOM 837 C CA . GLN A 1 107 ? 4.034 -9.131 13.376 1.00 93.31 107 GLN A CA 1
ATOM 838 C C . GLN A 1 107 ? 3.428 -8.102 14.327 1.00 93.31 107 GLN A C 1
ATOM 840 O O . GLN A 1 107 ? 3.917 -6.972 14.422 1.00 93.31 107 GLN A O 1
ATOM 845 N N . TYR A 1 108 ? 2.365 -8.495 15.021 1.00 94.19 108 TYR A N 1
ATOM 846 C CA . TYR A 1 108 ? 1.627 -7.625 15.925 1.00 94.19 108 TYR A CA 1
ATOM 847 C C . TYR A 1 108 ? 1.816 -8.072 17.368 1.00 94.19 108 TYR A C 1
ATOM 849 O O . TYR A 1 108 ? 1.686 -9.253 17.687 1.00 94.19 108 TYR A O 1
ATOM 857 N N . THR A 1 109 ? 2.083 -7.110 18.243 1.00 93.62 109 THR A N 1
ATOM 858 C CA . THR A 1 109 ? 2.123 -7.311 19.691 1.00 93.62 109 THR A CA 1
ATOM 859 C C . THR A 1 109 ? 1.058 -6.448 20.356 1.00 93.62 109 THR A C 1
ATOM 861 O O . THR A 1 109 ? 0.699 -5.386 19.849 1.00 93.62 109 THR A O 1
ATOM 864 N N . VAL A 1 110 ? 0.522 -6.915 21.483 1.00 93.69 110 VAL A N 1
ATOM 865 C CA . VAL A 1 110 ? -0.476 -6.188 22.277 1.00 93.69 110 VAL A CA 1
ATOM 866 C C . VAL A 1 110 ? 0.235 -5.615 23.505 1.00 93.69 110 VAL A C 1
ATOM 868 O O . VAL A 1 110 ? 0.599 -6.392 24.388 1.00 93.69 110 VAL A O 1
ATOM 871 N N . PRO A 1 111 ? 0.477 -4.291 23.578 1.00 90.69 111 PRO A N 1
ATOM 872 C CA . PRO A 1 111 ? 1.161 -3.686 24.721 1.00 90.69 111 PRO A CA 1
ATOM 873 C C . PRO A 1 111 ? 0.328 -3.733 26.009 1.00 90.69 111 PRO A C 1
ATOM 875 O O . PRO A 1 111 ? 0.887 -3.883 27.091 1.00 90.69 111 PRO A O 1
ATOM 878 N N . ASP A 1 112 ? -0.997 -3.614 25.888 1.00 90.44 112 ASP A N 1
ATOM 879 C CA . ASP A 1 112 ? -1.941 -3.617 27.005 1.00 90.44 112 ASP A CA 1
ATOM 880 C C . ASP A 1 112 ? -3.056 -4.656 26.770 1.00 90.44 112 ASP A C 1
ATOM 882 O O . ASP A 1 112 ? -3.903 -4.466 25.891 1.00 90.44 112 ASP A O 1
ATOM 886 N N . PRO A 1 113 ? -3.100 -5.749 27.557 1.00 88.56 113 PRO A N 1
ATOM 887 C CA . PRO A 1 113 ? -4.116 -6.792 27.423 1.00 88.56 113 PRO A CA 1
ATOM 888 C C . PRO A 1 113 ? -5.558 -6.315 27.637 1.00 88.56 113 PRO A C 1
ATOM 890 O O . PRO A 1 113 ? -6.485 -6.995 27.198 1.00 88.56 113 PRO A O 1
ATOM 893 N N . THR A 1 114 ? -5.774 -5.180 28.313 1.00 91.50 114 THR A N 1
ATOM 894 C CA . THR A 1 114 ? -7.125 -4.633 28.529 1.00 91.50 114 THR A CA 1
ATOM 895 C C . THR A 1 114 ? -7.689 -3.959 27.279 1.00 91.50 114 THR A C 1
ATOM 897 O O . THR A 1 114 ? -8.906 -3.842 27.136 1.00 91.50 114 THR A O 1
ATOM 900 N N . THR A 1 115 ? -6.820 -3.574 26.339 1.00 91.56 115 THR A N 1
ATOM 901 C CA . THR A 1 115 ? -7.185 -2.912 25.084 1.00 91.56 115 THR A CA 1
ATOM 902 C C . THR A 1 115 ? -6.608 -3.655 23.867 1.00 91.56 115 THR A C 1
ATOM 904 O O . THR A 1 115 ? -5.787 -3.115 23.127 1.00 91.56 115 THR A O 1
ATOM 907 N N . PRO A 1 116 ? -7.077 -4.887 23.571 1.00 93.38 116 PRO A N 1
ATOM 908 C CA . PRO A 1 116 ? -6.484 -5.758 22.545 1.00 93.38 116 PRO A CA 1
ATOM 909 C C . PRO A 1 116 ? -6.548 -5.202 21.112 1.00 93.38 116 PRO A C 1
ATOM 911 O O . PRO A 1 116 ? -5.822 -5.664 20.236 1.00 93.38 116 PRO A O 1
ATOM 914 N N . ALA A 1 117 ? -7.396 -4.202 20.854 1.00 95.50 117 ALA A N 1
ATOM 915 C CA . ALA A 1 117 ? -7.463 -3.500 19.574 1.00 95.50 117 ALA A CA 1
ATOM 916 C C . ALA A 1 117 ? -6.310 -2.506 19.347 1.00 95.50 117 ALA A C 1
ATOM 918 O O . ALA A 1 117 ? -6.102 -2.084 18.207 1.00 95.50 117 ALA A O 1
ATOM 919 N N . LYS A 1 118 ? -5.585 -2.104 20.402 1.00 95.44 118 LYS A N 1
ATOM 920 C CA . LYS A 1 118 ? -4.409 -1.230 20.327 1.00 95.44 118 LYS A CA 1
ATOM 921 C C . LYS A 1 118 ? -3.160 -2.098 20.255 1.00 95.44 118 LYS A C 1
ATOM 923 O O . LYS A 1 118 ? -2.619 -2.520 21.269 1.00 95.44 118 LYS A O 1
ATOM 928 N N . MET A 1 119 ? -2.709 -2.374 19.039 1.00 95.69 119 MET A N 1
ATOM 929 C CA . MET A 1 119 ? -1.527 -3.194 18.793 1.00 95.69 119 MET A CA 1
ATOM 930 C C . MET A 1 119 ? -0.333 -2.335 18.387 1.00 95.69 119 MET A C 1
ATOM 932 O O . MET A 1 119 ? -0.480 -1.200 17.925 1.00 95.69 119 MET A O 1
ATOM 936 N N . TYR A 1 120 ? 0.856 -2.909 18.516 1.00 94.94 120 TYR A N 1
ATOM 937 C CA . TYR A 1 120 ? 2.080 -2.398 17.920 1.00 94.94 120 TYR A CA 1
ATOM 938 C C . TYR A 1 120 ? 2.492 -3.317 16.771 1.00 94.94 120 TYR A C 1
ATOM 940 O O . TYR A 1 120 ? 2.603 -4.532 16.939 1.00 94.94 120 TYR A O 1
ATOM 948 N N . MET A 1 121 ? 2.674 -2.747 15.584 1.00 94.38 121 MET A N 1
ATOM 949 C CA . MET A 1 121 ? 3.003 -3.477 14.367 1.00 94.38 121 MET A CA 1
ATOM 950 C C . MET A 1 121 ? 4.486 -3.320 14.061 1.00 94.38 121 MET A C 1
ATOM 952 O O . MET A 1 121 ? 4.937 -2.225 13.735 1.00 94.38 121 MET A O 1
ATOM 956 N N . THR A 1 122 ? 5.221 -4.428 14.072 1.00 91.75 122 THR A N 1
ATOM 957 C CA . THR A 1 122 ? 6.591 -4.484 13.550 1.00 91.75 122 THR A CA 1
ATOM 958 C C . THR A 1 122 ? 6.536 -5.004 12.125 1.00 91.75 122 THR A C 1
ATOM 960 O O . THR A 1 122 ? 6.074 -6.122 11.908 1.00 91.75 122 THR A O 1
ATOM 963 N N . TYR A 1 123 ? 6.987 -4.217 11.150 1.00 86.94 123 TYR A N 1
ATOM 964 C CA . TYR A 1 123 ? 6.932 -4.591 9.738 1.00 86.94 123 TYR A CA 1
ATOM 965 C C . TYR A 1 123 ? 8.315 -4.630 9.095 1.00 86.94 123 TYR A C 1
ATOM 967 O O . TYR A 1 123 ? 9.213 -3.843 9.403 1.00 86.94 123 TYR A O 1
ATOM 975 N N . GLN A 1 124 ? 8.475 -5.565 8.166 1.00 77.69 124 GLN A N 1
ATOM 976 C CA . GLN A 1 124 ? 9.683 -5.770 7.386 1.00 77.69 124 GLN A CA 1
ATOM 977 C C . GLN A 1 124 ? 9.301 -6.003 5.930 1.00 77.69 124 GLN A C 1
ATOM 979 O O . GLN A 1 124 ? 8.436 -6.821 5.607 1.00 77.69 124 GLN A O 1
ATOM 984 N N . GLY A 1 125 ? 9.953 -5.284 5.024 1.00 70.94 125 GLY A N 1
ATOM 985 C CA . GLY A 1 125 ? 9.827 -5.574 3.609 1.00 70.94 125 GLY A CA 1
ATOM 986 C C . GLY A 1 125 ? 10.627 -6.815 3.224 1.00 70.94 125 GLY A C 1
ATOM 987 O O . GLY A 1 125 ? 11.790 -6.953 3.593 1.00 70.94 125 GLY A O 1
ATOM 988 N N . LEU A 1 126 ? 10.030 -7.708 2.432 1.00 58.25 126 LEU A N 1
ATOM 989 C CA . LEU A 1 126 ? 10.675 -8.961 2.014 1.00 58.25 126 LEU A CA 1
ATOM 990 C C . LEU A 1 126 ? 11.823 -8.757 1.009 1.00 58.25 126 LEU A C 1
ATOM 992 O O . LEU A 1 126 ? 12.553 -9.694 0.685 1.00 58.25 126 LEU A O 1
ATOM 996 N N . ALA A 1 127 ? 11.998 -7.533 0.511 1.00 49.09 127 ALA A N 1
ATOM 997 C CA . ALA A 1 127 ? 13.128 -7.131 -0.308 1.00 49.09 127 ALA A CA 1
ATOM 998 C C . ALA A 1 127 ? 13.978 -6.096 0.437 1.00 49.09 127 ALA A C 1
ATOM 1000 O O . ALA A 1 127 ? 13.438 -5.179 1.045 1.00 49.09 127 ALA A O 1
ATOM 1001 N N . SER A 1 128 ? 15.305 -6.192 0.327 1.00 38.31 128 SER A N 1
ATOM 1002 C CA . SER A 1 128 ? 16.262 -5.385 1.107 1.00 38.31 128 SER A CA 1
ATOM 1003 C C . SER A 1 128 ? 16.171 -3.866 0.912 1.00 38.31 128 SER A C 1
ATOM 1005 O O . SER A 1 128 ? 16.730 -3.116 1.704 1.00 38.31 128 SER A O 1
ATOM 1007 N N . TYR A 1 129 ? 15.498 -3.401 -0.141 1.00 48.38 129 TYR A N 1
ATOM 1008 C CA . TYR A 1 129 ? 15.270 -1.980 -0.416 1.00 48.38 129 TYR A CA 1
ATOM 1009 C C . TYR A 1 129 ? 13.954 -1.444 0.170 1.00 48.38 129 TYR A C 1
ATOM 1011 O O . TYR A 1 129 ? 13.674 -0.254 0.044 1.00 48.38 129 TYR A O 1
ATOM 1019 N N . LEU A 1 130 ? 13.111 -2.307 0.738 1.00 57.81 130 LEU A N 1
ATOM 1020 C CA . LEU A 1 130 ? 11.880 -1.911 1.410 1.00 57.81 130 LEU A CA 1
ATOM 1021 C C . LEU A 1 130 ? 12.181 -1.611 2.882 1.00 57.81 130 LEU A C 1
ATOM 1023 O O . LEU A 1 130 ? 12.921 -2.345 3.533 1.00 57.81 130 LEU A O 1
ATOM 1027 N N . SER A 1 131 ? 11.595 -0.535 3.402 1.00 57.06 131 SER A N 1
ATOM 1028 C CA . SER A 1 131 ? 11.791 -0.112 4.787 1.00 57.06 131 SER A CA 1
ATOM 1029 C C . SER A 1 131 ? 11.286 -1.164 5.777 1.00 57.06 131 SER A C 1
ATOM 1031 O O . SER A 1 131 ? 10.193 -1.709 5.621 1.00 57.06 131 SER A O 1
ATOM 1033 N N . SER A 1 132 ? 12.075 -1.410 6.819 1.00 74.94 132 SER A N 1
ATOM 1034 C CA . SER A 1 132 ? 11.623 -2.036 8.061 1.00 74.94 132 SER A CA 1
ATOM 1035 C C . SER A 1 132 ? 11.323 -0.953 9.092 1.00 74.94 132 SER A C 1
ATOM 1037 O O . SER A 1 132 ? 12.044 0.045 9.152 1.00 74.94 132 SER A O 1
ATOM 1039 N N . GLY A 1 133 ? 10.302 -1.150 9.917 1.00 83.38 133 GLY A N 1
ATOM 1040 C CA . GLY A 1 133 ? 9.915 -0.174 10.928 1.00 83.38 133 GLY A CA 1
ATOM 1041 C C . GLY A 1 133 ? 8.913 -0.727 11.931 1.00 83.38 133 GLY A C 1
ATOM 1042 O O . GLY A 1 133 ? 8.563 -1.908 11.903 1.00 83.38 133 GLY A O 1
ATOM 1043 N N . GLY A 1 134 ? 8.464 0.149 12.823 1.00 87.44 134 GLY A N 1
ATOM 1044 C CA . GLY A 1 134 ? 7.426 -0.145 13.797 1.00 87.44 134 GLY A CA 1
ATOM 1045 C C . GLY A 1 134 ? 6.455 1.023 13.886 1.00 87.44 134 GLY A C 1
ATOM 1046 O O . GLY A 1 134 ? 6.892 2.162 14.014 1.00 87.44 134 GLY A O 1
ATOM 1047 N N . ASP A 1 135 ? 5.161 0.738 13.790 1.00 90.62 135 ASP A N 1
ATOM 1048 C CA . ASP A 1 135 ? 4.087 1.730 13.878 1.00 90.62 135 ASP A CA 1
ATOM 1049 C C . ASP A 1 135 ? 2.997 1.216 14.834 1.00 90.62 135 ASP A C 1
ATOM 1051 O O . ASP A 1 135 ? 2.750 0.011 14.936 1.00 90.62 135 ASP A O 1
ATOM 1055 N N . ASN A 1 136 ? 2.294 2.129 15.507 1.00 93.00 136 ASN A N 1
ATOM 1056 C CA . ASN A 1 136 ? 1.052 1.781 16.199 1.00 93.00 136 ASN A CA 1
ATOM 1057 C C . ASN A 1 136 ? 0.017 1.283 15.180 1.00 93.00 136 ASN A C 1
ATOM 1059 O O . ASN A 1 136 ? -0.106 1.845 14.096 1.00 93.00 136 ASN A O 1
ATOM 1063 N N . TYR A 1 137 ? -0.749 0.254 15.532 1.00 95.50 137 TYR A N 1
ATOM 1064 C CA . TYR A 1 137 ? -1.816 -0.289 14.699 1.00 95.50 137 TYR A CA 1
ATOM 1065 C C . TYR A 1 137 ? -3.067 -0.478 15.547 1.00 95.50 137 TYR A C 1
ATOM 1067 O O . TYR A 1 137 ? -3.196 -1.436 16.308 1.00 95.50 137 TYR A O 1
ATOM 1075 N N . TRP A 1 138 ? -3.983 0.478 15.456 1.00 97.12 138 TRP A N 1
ATOM 1076 C CA . TRP A 1 138 ? -5.228 0.458 16.209 1.00 97.12 138 TRP A CA 1
ATOM 1077 C C . TRP A 1 138 ? -6.378 0.065 15.297 1.00 97.12 138 TRP A C 1
ATOM 1079 O O . TRP A 1 138 ? -6.534 0.622 14.210 1.00 97.12 138 TRP A O 1
ATOM 1089 N N . VAL A 1 139 ? -7.206 -0.873 15.744 1.00 97.75 139 VAL A N 1
ATOM 1090 C CA . VAL A 1 139 ? -8.472 -1.198 15.080 1.00 97.75 139 VAL A CA 1
ATOM 1091 C C . VAL A 1 139 ? -9.555 -0.321 15.695 1.00 97.75 139 VAL A C 1
ATOM 1093 O O . VAL A 1 139 ? -10.008 -0.580 16.807 1.00 97.75 139 VAL A O 1
ATOM 1096 N N . ILE A 1 140 ? -9.950 0.737 14.986 1.00 97.44 140 ILE A N 1
ATOM 1097 C CA . ILE A 1 140 ? -10.961 1.698 15.449 1.00 97.44 140 ILE A CA 1
ATOM 1098 C C . ILE A 1 140 ? -12.330 1.028 15.514 1.00 97.44 140 ILE A C 1
ATOM 1100 O O . ILE A 1 140 ? -13.015 1.090 16.528 1.00 97.44 140 ILE A O 1
ATOM 1104 N N . ASP A 1 141 ? -12.716 0.356 14.431 1.00 97.75 141 ASP A N 1
ATOM 1105 C CA . ASP A 1 141 ? -13.948 -0.420 14.383 1.00 97.75 141 ASP A CA 1
ATOM 1106 C C . ASP A 1 141 ? -13.868 -1.497 13.302 1.00 97.75 141 ASP A C 1
ATOM 1108 O O . ASP A 1 141 ? -13.136 -1.372 12.317 1.00 97.75 141 ASP A O 1
ATOM 1112 N N . THR A 1 142 ? -14.627 -2.566 13.492 1.00 97.62 142 THR A N 1
ATOM 1113 C CA . THR A 1 142 ? -14.783 -3.655 12.532 1.00 97.62 142 THR A CA 1
ATOM 1114 C C . THR A 1 142 ? -15.991 -4.503 12.901 1.00 97.62 142 THR A C 1
ATOM 1116 O O . THR A 1 142 ? -16.304 -4.697 14.078 1.00 97.62 142 THR A O 1
ATOM 1119 N N . ASP A 1 143 ? -16.666 -5.049 11.898 1.00 96.38 143 ASP A N 1
ATOM 1120 C CA . ASP A 1 143 ? -17.642 -6.124 12.076 1.00 96.38 143 ASP A CA 1
ATOM 1121 C C . ASP A 1 143 ? -17.065 -7.508 11.742 1.00 96.38 143 ASP A C 1
ATOM 1123 O O . ASP A 1 143 ? -17.807 -8.485 11.741 1.00 96.38 143 ASP A O 1
ATOM 1127 N N . TYR A 1 144 ? -15.753 -7.592 11.484 1.00 97.12 144 TYR A N 1
ATOM 1128 C CA . TYR A 1 144 ? -14.977 -8.768 11.067 1.00 97.12 144 TYR A CA 1
ATOM 1129 C C . TYR A 1 144 ? -15.307 -9.320 9.673 1.00 97.12 144 TYR A C 1
ATOM 1131 O O . TYR A 1 144 ? -14.415 -9.817 8.980 1.00 97.12 144 TYR A O 1
ATOM 1139 N N . ASP A 1 145 ? -16.558 -9.198 9.241 1.00 95.00 145 ASP A N 1
ATOM 1140 C CA . ASP A 1 145 ? -17.100 -9.893 8.074 1.00 95.00 145 ASP A CA 1
ATOM 1141 C C . ASP A 1 145 ? -17.260 -8.988 6.843 1.00 95.00 145 ASP A C 1
ATOM 1143 O O . ASP A 1 145 ? -17.330 -9.486 5.719 1.00 95.00 145 ASP A O 1
ATOM 1147 N N . ASN A 1 146 ? -17.283 -7.662 7.012 1.00 94.94 146 ASN A N 1
ATOM 1148 C CA . ASN A 1 146 ? -17.462 -6.735 5.896 1.00 94.94 146 ASN A CA 1
ATOM 1149 C C . ASN A 1 146 ? -16.419 -5.629 5.866 1.00 94.94 146 ASN A C 1
ATOM 1151 O O . ASN A 1 146 ? -15.867 -5.388 4.794 1.00 94.94 146 ASN A O 1
ATOM 1155 N N . TYR A 1 147 ? -16.155 -4.956 6.988 1.00 97.44 147 TYR A N 1
ATOM 1156 C CA . TYR A 1 147 ? -15.283 -3.782 7.027 1.00 97.44 147 TYR A CA 1
ATOM 1157 C C . TYR A 1 147 ? -14.383 -3.739 8.258 1.00 97.44 147 TYR A C 1
ATOM 1159 O O . TYR A 1 147 ? -14.680 -4.319 9.302 1.00 97.44 147 TYR A O 1
ATOM 1167 N N . ALA A 1 148 ? -13.287 -2.999 8.132 1.00 98.06 148 ALA A N 1
ATOM 1168 C CA . ALA A 1 148 ? -12.452 -2.614 9.256 1.00 98.06 148 ALA A CA 1
ATOM 1169 C C . ALA A 1 148 ? -11.846 -1.231 9.016 1.00 98.06 148 ALA A C 1
ATOM 1171 O O . ALA A 1 148 ? -11.578 -0.850 7.876 1.00 98.06 148 ALA A O 1
ATOM 1172 N N . ILE A 1 149 ? -11.640 -0.481 10.089 1.00 97.88 149 ILE A N 1
ATOM 1173 C CA . ILE A 1 149 ? -11.042 0.851 10.073 1.00 97.88 149 ILE A CA 1
ATOM 1174 C C . ILE A 1 149 ? -9.819 0.795 10.964 1.00 97.88 149 ILE A C 1
ATOM 1176 O O . ILE A 1 149 ? -9.932 0.518 12.159 1.00 97.88 149 ILE A O 1
ATOM 1180 N N . THR A 1 150 ? -8.655 1.053 10.385 1.00 97.38 150 THR A N 1
ATOM 1181 C CA . THR A 1 150 ? -7.399 1.049 11.130 1.00 97.38 150 THR A CA 1
ATOM 1182 C C . THR A 1 150 ? -6.870 2.454 11.277 1.00 97.38 150 THR A C 1
ATOM 1184 O O . THR A 1 150 ? -7.096 3.302 10.416 1.00 97.38 150 THR A O 1
ATOM 1187 N N . TYR A 1 151 ? -6.120 2.695 12.337 1.00 97.31 151 TYR A N 1
ATOM 1188 C CA . TYR A 1 151 ? -5.537 3.987 12.638 1.00 97.31 151 TYR A CA 1
ATOM 1189 C C . TYR A 1 151 ? -4.129 3.812 13.189 1.00 97.31 151 TYR A C 1
ATOM 1191 O O . TYR A 1 151 ? -3.864 2.905 13.977 1.00 97.31 151 TYR A O 1
ATOM 1199 N N . ALA A 1 152 ? -3.237 4.698 12.774 1.00 95.69 152 ALA A N 1
ATOM 1200 C CA . ALA A 1 152 ? -1.874 4.777 13.253 1.00 95.69 152 ALA A CA 1
ATOM 1201 C C . ALA A 1 152 ? -1.479 6.248 13.364 1.00 95.69 152 ALA A C 1
ATOM 1203 O O . ALA A 1 152 ? -1.701 7.020 12.430 1.00 95.69 152 ALA A O 1
ATOM 1204 N N . CYS A 1 153 ? -0.856 6.620 14.477 1.00 94.44 153 CYS A N 1
ATOM 1205 C CA . CYS A 1 153 ? -0.236 7.928 14.648 1.00 94.44 153 CYS A CA 1
ATOM 1206 C C . CYS A 1 153 ? 1.260 7.747 14.923 1.00 94.44 153 CYS A C 1
ATOM 1208 O O . CYS A 1 153 ? 1.631 6.951 15.792 1.00 94.44 153 CYS A O 1
ATOM 1210 N N . ARG A 1 154 ? 2.094 8.451 14.152 1.00 90.56 154 ARG A N 1
ATOM 1211 C CA . ARG A 1 154 ? 3.563 8.422 14.198 1.00 90.56 154 ARG A CA 1
ATOM 1212 C C . ARG A 1 154 ? 4.135 9.552 15.041 1.00 90.56 154 ARG A C 1
ATOM 1214 O O . ARG A 1 154 ? 5.085 9.323 15.784 1.00 90.56 154 ARG A O 1
ATOM 1221 N N . SER A 1 155 ? 3.554 10.746 14.946 1.00 90.62 155 SER A N 1
ATOM 1222 C CA . SER A 1 155 ? 3.947 11.915 15.736 1.00 90.62 155 SER A CA 1
ATOM 1223 C C . SER A 1 155 ? 2.724 12.632 16.300 1.00 90.62 155 SER A C 1
ATOM 1225 O O . SER A 1 155 ? 1.688 12.747 15.646 1.00 90.62 155 SER A O 1
ATOM 1227 N N . LEU A 1 156 ? 2.852 13.109 17.538 1.00 93.06 156 LEU A N 1
ATOM 1228 C CA . LEU A 1 156 ? 1.831 13.890 18.233 1.00 93.06 156 LEU A CA 1
ATOM 1229 C C . LEU A 1 156 ? 2.225 15.366 18.248 1.00 93.06 156 LEU A C 1
ATOM 1231 O O . LEU A 1 156 ? 3.407 15.699 18.340 1.00 93.06 156 LEU A O 1
ATOM 1235 N N . LYS A 1 157 ? 1.222 16.238 18.211 1.00 92.12 157 LYS A N 1
ATOM 1236 C CA . LYS A 1 157 ? 1.365 17.667 18.498 1.00 92.12 157 LYS A CA 1
ATOM 1237 C C . LYS A 1 157 ? 1.361 17.914 20.004 1.00 92.12 157 LYS A C 1
ATOM 1239 O O . LYS A 1 157 ? 0.995 17.047 20.795 1.00 92.12 157 LYS A O 1
ATOM 1244 N N . GLU A 1 158 ? 1.712 19.135 20.398 1.00 91.25 158 GLU A N 1
ATOM 1245 C CA . GLU A 1 158 ? 1.704 19.566 21.804 1.00 91.25 158 GLU A CA 1
ATOM 1246 C C . GLU A 1 158 ? 0.310 19.494 22.452 1.00 91.25 158 GLU A C 1
ATOM 1248 O O . GLU A 1 158 ? 0.202 19.271 23.653 1.00 91.25 158 GLU A O 1
ATOM 1253 N N . ASP A 1 159 ? -0.758 19.637 21.662 1.00 90.31 159 ASP A N 1
ATOM 1254 C CA . ASP A 1 159 ? -2.149 19.533 22.122 1.00 90.31 159 ASP A CA 1
ATOM 1255 C C . ASP A 1 159 ? -2.659 18.080 22.240 1.00 90.31 159 ASP A C 1
ATOM 1257 O O . ASP A 1 159 ? -3.825 17.855 22.570 1.00 90.31 159 ASP A O 1
ATOM 1261 N N . GLY A 1 160 ? -1.803 17.088 21.963 1.00 90.12 160 GLY A N 1
ATOM 1262 C CA . GLY A 1 160 ? -2.137 15.662 21.982 1.00 90.12 160 GLY A CA 1
ATOM 1263 C C . GLY A 1 160 ? -2.852 15.156 20.726 1.00 90.12 160 GLY A C 1
ATOM 1264 O O . GLY A 1 160 ? -3.184 13.969 20.653 1.00 90.12 160 GLY A O 1
ATOM 1265 N N . SER A 1 161 ? -3.095 16.013 19.729 1.00 92.50 161 SER A N 1
ATOM 1266 C CA . SER A 1 161 ? -3.625 15.594 18.430 1.00 92.50 161 SER A CA 1
ATOM 1267 C C . SER A 1 161 ? -2.548 14.959 17.550 1.00 92.50 161 SER A C 1
ATOM 1269 O O . SER A 1 161 ? -1.348 15.115 17.780 1.00 92.50 161 SER A O 1
ATOM 1271 N N . CYS A 1 162 ? -2.970 14.203 16.536 1.00 93.69 162 CYS A N 1
ATOM 1272 C CA . CYS A 1 162 ? -2.032 13.555 15.625 1.00 93.69 162 CYS A CA 1
ATOM 1273 C C . CYS A 1 162 ? -1.483 14.545 14.592 1.00 93.69 162 CYS A C 1
ATOM 1275 O O . CYS A 1 162 ? -2.251 15.249 13.930 1.00 93.69 162 CYS A O 1
ATOM 1277 N N . ASP A 1 163 ? -0.162 14.571 14.444 1.00 92.06 163 ASP A N 1
ATOM 1278 C CA . ASP A 1 163 ? 0.538 15.374 13.444 1.00 92.06 163 ASP A CA 1
ATOM 1279 C C . ASP A 1 163 ? 0.740 14.571 12.154 1.00 92.06 163 ASP A C 1
ATOM 1281 O O . ASP A 1 163 ? 0.090 14.848 11.143 1.00 92.06 163 ASP A O 1
ATOM 1285 N N . ASP A 1 164 ? 1.529 13.495 12.224 1.00 91.50 164 ASP A N 1
ATOM 1286 C CA . ASP A 1 164 ? 1.673 12.513 11.151 1.00 91.50 164 ASP A CA 1
ATOM 1287 C C . ASP A 1 164 ? 1.025 11.184 11.543 1.00 91.50 164 ASP A C 1
ATOM 1289 O O . ASP A 1 164 ? 1.352 10.570 12.558 1.00 91.50 164 ASP A O 1
ATOM 1293 N N . GLY A 1 165 ? 0.113 10.703 10.708 1.00 92.06 165 GLY A N 1
ATOM 1294 C CA . GLY A 1 165 ? -0.631 9.474 10.944 1.00 92.06 165 GLY A CA 1
ATOM 1295 C C . GLY A 1 165 ? -1.324 8.991 9.685 1.00 92.06 165 GLY A C 1
ATOM 1296 O O . GLY A 1 165 ? -1.511 9.747 8.733 1.00 92.06 165 GLY A O 1
ATOM 1297 N N . TYR A 1 166 ? -1.724 7.729 9.668 1.00 94.88 166 TYR A N 1
ATOM 1298 C CA . TYR A 1 166 ? -2.394 7.120 8.529 1.00 94.88 166 TYR A CA 1
ATOM 1299 C C . TYR A 1 166 ? -3.557 6.250 8.975 1.00 94.88 166 TYR A C 1
ATOM 1301 O O . TYR A 1 166 ? -3.640 5.791 10.114 1.00 94.88 166 TYR A O 1
ATOM 1309 N N . SER A 1 167 ? -4.478 6.021 8.049 1.00 96.62 167 SER A N 1
ATOM 1310 C CA . SER A 1 167 ? -5.649 5.191 8.296 1.00 96.62 167 SER A CA 1
ATOM 1311 C C . SER A 1 167 ? -6.041 4.452 7.027 1.00 96.62 167 SER A C 1
ATOM 1313 O O . SER A 1 167 ? -5.943 5.001 5.928 1.00 96.62 167 SER A O 1
ATOM 1315 N N . LEU A 1 168 ? -6.471 3.199 7.173 1.00 96.50 168 LEU A N 1
ATOM 1316 C CA . LEU A 1 168 ? -6.941 2.362 6.074 1.00 96.50 168 LEU A CA 1
ATOM 1317 C C . LEU A 1 168 ? -8.373 1.915 6.351 1.00 96.50 168 LEU A C 1
ATOM 1319 O O . LEU A 1 168 ? -8.701 1.460 7.446 1.00 96.50 168 LEU A O 1
ATOM 1323 N N . ILE A 1 169 ? -9.215 2.024 5.325 1.00 97.12 169 ILE A N 1
ATOM 1324 C CA . ILE A 1 169 ? -10.564 1.466 5.324 1.00 97.12 169 ILE A CA 1
ATOM 1325 C C . ILE A 1 169 ? -10.519 0.158 4.551 1.00 97.12 169 ILE A C 1
ATOM 1327 O O . ILE A 1 169 ? -10.399 0.152 3.323 1.00 97.12 169 ILE A O 1
ATOM 1331 N N . PHE A 1 170 ? -10.618 -0.948 5.270 1.00 97.19 170 PHE A N 1
ATOM 1332 C CA . PHE A 1 170 ? -10.622 -2.287 4.715 1.00 97.19 170 PHE A CA 1
ATOM 1333 C C . PHE A 1 170 ? -12.035 -2.789 4.435 1.00 97.19 170 PHE A C 1
ATOM 1335 O O . PHE A 1 170 ? -13.003 -2.424 5.102 1.00 97.19 170 PHE A O 1
ATOM 1342 N N . SER A 1 171 ? -12.128 -3.671 3.445 1.00 96.19 171 SER A N 1
ATOM 1343 C CA . SER A 1 171 ? -13.321 -4.429 3.099 1.00 96.19 171 SER A CA 1
ATOM 1344 C C . SER A 1 171 ? -12.969 -5.883 2.815 1.00 96.19 171 SER A C 1
ATOM 1346 O O . SER A 1 171 ? -11.927 -6.166 2.216 1.00 96.19 171 SER A O 1
ATOM 1348 N N . ARG A 1 172 ? -13.856 -6.814 3.175 1.00 93.12 172 ARG A N 1
ATOM 1349 C CA . ARG A 1 172 ? -13.765 -8.211 2.714 1.00 93.12 172 ARG A CA 1
ATOM 1350 C C . ARG A 1 172 ? -14.082 -8.347 1.222 1.00 93.12 172 ARG A C 1
ATOM 1352 O O . ARG A 1 172 ? -13.609 -9.273 0.568 1.00 93.12 172 ARG A O 1
ATOM 1359 N N . ASN A 1 173 ? -14.844 -7.407 0.657 1.00 88.31 173 ASN A N 1
ATOM 1360 C CA . ASN A 1 173 ? -15.206 -7.378 -0.758 1.00 88.31 173 ASN A CA 1
ATOM 1361 C C . ASN A 1 173 ? -14.471 -6.243 -1.502 1.00 88.31 173 ASN A C 1
ATOM 1363 O O . ASN A 1 173 ? -14.733 -5.066 -1.227 1.00 88.31 173 ASN A O 1
ATOM 1367 N N . PRO A 1 174 ? -13.627 -6.547 -2.508 1.00 84.75 174 PRO A N 1
ATOM 1368 C CA . PRO A 1 174 ? -12.897 -5.526 -3.263 1.00 84.75 174 PRO A CA 1
ATOM 1369 C C . PRO A 1 174 ? -13.803 -4.633 -4.126 1.00 84.75 174 PRO A C 1
ATOM 1371 O O . PRO A 1 174 ? -13.356 -3.600 -4.610 1.00 84.75 174 PRO A O 1
ATOM 1374 N N . ARG A 1 175 ? -15.076 -5.005 -4.336 1.00 81.44 175 ARG A N 1
ATOM 1375 C CA . ARG A 1 175 ? -16.031 -4.207 -5.125 1.00 81.44 175 ARG A CA 1
ATOM 1376 C C . ARG A 1 175 ? -16.584 -2.990 -4.381 1.00 81.44 175 ARG A C 1
ATOM 1378 O O . ARG A 1 175 ? -17.227 -2.158 -5.013 1.00 81.44 175 ARG A O 1
ATOM 1385 N N . GLY A 1 176 ? -16.363 -2.890 -3.070 1.00 85.06 176 GLY A N 1
ATOM 1386 C CA . GLY A 1 176 ? -16.843 -1.781 -2.248 1.00 85.06 176 GLY A CA 1
ATOM 1387 C C . GLY A 1 176 ? -17.642 -2.220 -1.021 1.00 85.06 176 GLY A C 1
ATOM 1388 O O . GLY A 1 176 ? -17.847 -3.412 -0.789 1.00 85.06 176 GLY A O 1
ATOM 1389 N N . LEU A 1 177 ? -18.108 -1.230 -0.253 1.00 90.50 177 LEU A N 1
AT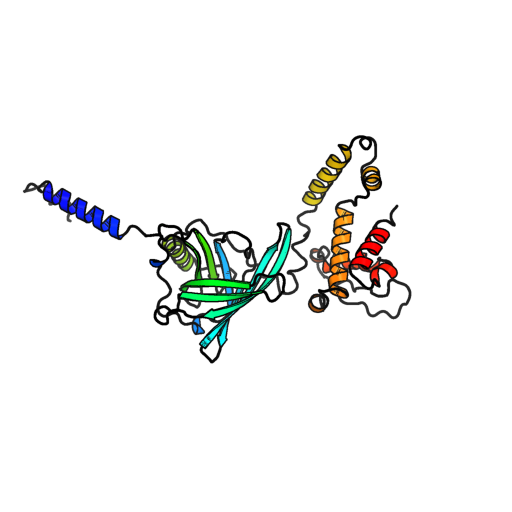OM 1390 C CA . LEU A 1 177 ? -18.917 -1.417 0.956 1.00 90.50 177 LEU A CA 1
ATOM 1391 C C . LEU A 1 177 ? -20.400 -1.095 0.705 1.00 90.50 177 LEU A C 1
ATOM 1393 O O . LEU A 1 177 ? -20.695 -0.146 -0.029 1.00 90.50 177 LEU A O 1
ATOM 1397 N N . PRO A 1 178 ? -21.340 -1.811 1.348 1.00 91.88 178 PRO A N 1
ATOM 1398 C CA . PRO A 1 178 ? -22.759 -1.465 1.350 1.00 91.88 178 PRO A CA 1
ATOM 1399 C C . PRO A 1 178 ? -23.032 -0.045 1.885 1.00 91.88 178 PRO A C 1
ATOM 1401 O O . PRO A 1 178 ? -22.322 0.410 2.786 1.00 91.88 178 PRO A O 1
ATOM 1404 N N . PRO A 1 179 ? -24.100 0.643 1.431 1.00 91.81 179 PRO A N 1
ATOM 1405 C CA . PRO A 1 179 ? -24.418 2.005 1.875 1.00 91.81 179 PRO A CA 1
ATOM 1406 C C . PRO A 1 179 ? -24.585 2.168 3.393 1.00 91.81 179 PRO A C 1
ATOM 1408 O O . PRO A 1 179 ? -24.234 3.214 3.934 1.00 91.81 179 PRO A O 1
ATOM 1411 N N . ALA A 1 180 ? -25.098 1.147 4.090 1.00 92.94 180 ALA A N 1
ATOM 1412 C CA . ALA A 1 180 ? -25.233 1.169 5.548 1.00 92.94 180 ALA A CA 1
ATOM 1413 C C . ALA A 1 180 ? -23.866 1.271 6.244 1.00 92.94 180 ALA A C 1
ATOM 1415 O O . ALA A 1 180 ? -23.677 2.119 7.110 1.00 92.94 180 ALA A O 1
ATOM 1416 N N . ILE A 1 181 ? -22.891 0.478 5.793 1.00 93.94 181 ILE A N 1
ATOM 1417 C CA . ILE A 1 181 ? -21.529 0.479 6.336 1.00 93.94 181 ILE A CA 1
ATOM 1418 C C . ILE A 1 181 ? -20.791 1.765 5.959 1.00 93.94 181 ILE A C 1
ATOM 1420 O O . ILE A 1 181 ? -20.065 2.316 6.777 1.00 93.94 181 ILE A O 1
ATOM 1424 N N . GLN A 1 182 ? -21.020 2.313 4.761 1.00 92.06 182 GLN A N 1
ATOM 1425 C CA . GLN A 1 182 ? -20.417 3.594 4.376 1.00 92.06 182 GLN A CA 1
ATOM 1426 C C . GLN A 1 182 ? -20.794 4.742 5.327 1.00 92.06 182 GLN A C 1
ATOM 1428 O O . GLN A 1 182 ? -19.984 5.643 5.528 1.00 92.06 182 GLN A O 1
ATOM 1433 N N . ARG A 1 183 ? -21.997 4.723 5.922 1.00 94.12 183 ARG A N 1
ATOM 1434 C CA . ARG A 1 183 ? -22.397 5.713 6.938 1.00 94.12 183 ARG A CA 1
ATOM 1435 C C . ARG A 1 183 ? -21.594 5.551 8.226 1.00 94.12 183 ARG A C 1
ATOM 1437 O O . ARG A 1 183 ? -21.110 6.550 8.743 1.00 94.12 183 ARG A O 1
ATOM 1444 N N . ILE A 1 184 ? -21.401 4.310 8.676 1.00 94.69 184 ILE A N 1
ATOM 1445 C CA . ILE A 1 184 ? -20.577 3.993 9.853 1.00 94.69 184 ILE A CA 1
ATOM 1446 C C . ILE A 1 184 ? -19.134 4.443 9.616 1.00 94.69 184 ILE A C 1
ATOM 1448 O O . ILE A 1 184 ? -18.561 5.133 10.449 1.00 94.69 184 ILE A O 1
ATOM 1452 N N . VAL A 1 185 ? -18.571 4.138 8.443 1.00 94.56 185 VAL A N 1
ATOM 1453 C CA . VAL A 1 185 ? -17.216 4.569 8.075 1.00 94.56 185 VAL A CA 1
ATOM 1454 C C . VAL A 1 185 ? -17.084 6.089 8.128 1.00 94.56 185 VAL A C 1
ATOM 1456 O O . VAL A 1 185 ? -16.134 6.578 8.724 1.00 94.56 185 VAL A O 1
ATOM 1459 N N . ARG A 1 186 ? -18.033 6.847 7.562 1.00 94.31 186 ARG A N 1
ATOM 1460 C CA . ARG A 1 186 ? -17.993 8.320 7.609 1.00 94.31 186 ARG A CA 1
ATOM 1461 C C . ARG A 1 186 ? -18.061 8.857 9.036 1.00 94.31 186 ARG A C 1
ATOM 1463 O O . ARG A 1 186 ? -17.266 9.721 9.381 1.00 94.31 186 ARG A O 1
ATOM 1470 N N . GLN A 1 187 ? -18.943 8.301 9.864 1.00 94.50 187 GLN A N 1
ATOM 1471 C CA . GLN A 1 187 ? -19.029 8.664 11.277 1.00 94.50 187 GLN A CA 1
ATOM 1472 C C . GLN A 1 187 ? -17.699 8.395 11.996 1.00 94.50 187 GLN A C 1
ATOM 1474 O O . GLN A 1 187 ? -17.167 9.269 12.668 1.00 94.50 187 GLN A O 1
ATOM 1479 N N . LYS A 1 188 ? -17.100 7.215 11.797 1.00 95.38 188 LYS A N 1
ATOM 1480 C CA . LYS A 1 188 ? -15.809 6.870 12.405 1.00 95.38 188 LYS A CA 1
ATOM 1481 C C . LYS A 1 188 ? -14.652 7.733 11.897 1.00 95.38 188 LYS A C 1
ATOM 1483 O O . LYS A 1 188 ? -13.748 8.032 12.665 1.00 95.38 188 LYS A O 1
ATOM 1488 N N . GLN A 1 189 ? -14.685 8.173 10.637 1.00 93.94 189 GLN A N 1
ATOM 1489 C CA . GLN A 1 189 ? -13.715 9.130 10.089 1.00 93.94 189 GLN A CA 1
ATOM 1490 C C . GLN A 1 189 ? -13.815 10.510 10.750 1.00 93.94 189 GLN A C 1
ATOM 1492 O O . GLN A 1 189 ? -12.792 11.174 10.931 1.00 93.94 189 GLN A O 1
ATOM 1497 N N . GLU A 1 190 ? -15.028 10.942 11.098 1.00 93.69 190 GLU A N 1
ATOM 1498 C CA . GLU A 1 190 ? -15.259 12.151 11.889 1.00 93.69 190 GLU A CA 1
ATOM 1499 C C . GLU A 1 190 ? -14.761 11.955 13.320 1.00 93.69 190 GLU A C 1
ATOM 1501 O O . GLU A 1 190 ? -13.988 12.791 13.776 1.00 93.69 190 GLU A O 1
ATOM 1506 N N . GLU A 1 191 ? -15.094 10.833 13.975 1.00 93.12 191 GLU A N 1
ATOM 1507 C CA . GLU A 1 191 ? -14.669 10.487 15.347 1.00 93.12 191 GLU A CA 1
ATOM 1508 C C .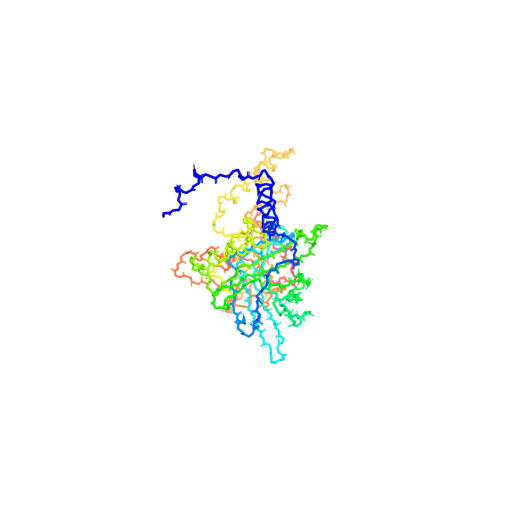 GLU A 1 191 ? -13.141 10.555 15.545 1.00 93.12 191 GLU A C 1
ATOM 1510 O O . GLU A 1 191 ? -12.674 11.059 16.564 1.00 93.12 191 GLU A O 1
ATOM 1515 N N . ILE A 1 192 ? -12.361 10.126 14.545 1.00 94.38 192 ILE A N 1
ATOM 1516 C CA . ILE A 1 192 ? -10.883 10.154 14.566 1.00 94.38 192 ILE A CA 1
ATOM 1517 C C . ILE A 1 192 ? -10.269 11.415 13.930 1.00 94.38 192 ILE A C 1
ATOM 1519 O O . ILE A 1 192 ? -9.070 11.455 13.652 1.00 94.38 192 ILE A O 1
ATOM 1523 N N . CYS A 1 193 ? -11.081 12.436 13.645 1.00 93.94 193 CYS A N 1
ATOM 1524 C CA . CYS A 1 193 ? -10.660 13.721 13.078 1.00 93.94 193 CYS A CA 1
ATOM 1525 C C . CYS A 1 193 ? -9.903 13.637 11.733 1.00 93.94 193 CYS A C 1
ATOM 1527 O O . CYS A 1 193 ? -9.055 14.476 11.430 1.00 93.94 193 CYS A O 1
ATOM 1529 N N . MET A 1 194 ? -10.225 12.648 10.889 1.00 93.50 194 MET A N 1
ATOM 1530 C CA . MET A 1 194 ? -9.638 12.469 9.547 1.00 93.50 194 MET A CA 1
ATOM 1531 C C . MET A 1 194 ? -10.670 12.591 8.412 1.00 93.50 194 MET A C 1
ATOM 1533 O O . MET A 1 194 ? -10.394 12.234 7.261 1.00 93.50 194 MET A O 1
ATOM 1537 N N . SER A 1 195 ? -11.872 13.095 8.707 1.00 89.69 195 SER A N 1
ATOM 1538 C CA . SER A 1 195 ? -12.914 13.316 7.699 1.00 89.69 195 SER A CA 1
ATOM 1539 C C . SER A 1 195 ? -12.411 14.214 6.560 1.00 89.69 195 SER A C 1
ATOM 1541 O O . SER A 1 195 ? -11.705 15.198 6.776 1.00 89.69 195 SER A O 1
ATOM 1543 N N . GLY A 1 196 ? -12.724 13.835 5.319 1.00 88.94 196 GLY A N 1
ATOM 1544 C CA . GLY A 1 196 ? -12.293 14.550 4.111 1.00 88.94 196 GLY A CA 1
ATOM 1545 C C . GLY A 1 196 ? -10.833 14.340 3.684 1.00 88.94 196 GLY A C 1
ATOM 1546 O O . GLY A 1 196 ? -10.461 14.807 2.611 1.00 88.94 196 GLY A O 1
ATOM 1547 N N . GLN A 1 197 ? -10.015 13.617 4.457 1.00 90.56 197 GLN A N 1
ATOM 1548 C CA . GLN A 1 197 ? -8.597 13.376 4.130 1.00 90.56 197 GLN A CA 1
ATOM 1549 C C . GLN A 1 197 ? -8.346 12.044 3.403 1.00 90.56 197 GLN A C 1
ATOM 1551 O O . GLN A 1 197 ? -7.240 11.788 2.927 1.00 90.56 197 GLN A O 1
ATOM 1556 N N . PHE A 1 198 ? -9.358 11.177 3.318 1.00 91.69 198 PHE A N 1
ATOM 1557 C CA . PHE A 1 198 ? -9.231 9.862 2.696 1.00 91.69 198 PHE A CA 1
ATOM 1558 C C . PHE A 1 198 ? -9.303 9.935 1.172 1.00 91.69 198 PHE A C 1
ATOM 1560 O O . PHE A 1 198 ? -10.200 10.551 0.597 1.00 91.69 198 PHE A O 1
ATOM 1567 N N . GLN A 1 199 ? -8.405 9.206 0.521 1.00 89.00 199 GLN A N 1
ATOM 1568 C CA . GLN A 1 199 ? -8.377 8.997 -0.918 1.00 89.00 199 GLN A CA 1
ATOM 1569 C C . GLN A 1 199 ? -8.820 7.567 -1.256 1.00 89.00 199 GLN A C 1
ATOM 1571 O O . GLN A 1 199 ? -8.498 6.636 -0.510 1.00 89.00 199 GLN A O 1
ATOM 1576 N N . PRO A 1 200 ? -9.558 7.356 -2.362 1.00 86.44 200 PRO A N 1
ATOM 1577 C CA . PRO A 1 200 ? -9.961 6.022 -2.786 1.00 86.44 200 PRO A CA 1
ATOM 1578 C C . PRO A 1 200 ? -8.749 5.206 -3.245 1.00 86.44 200 PRO A C 1
ATOM 1580 O O . PRO A 1 200 ? -7.877 5.709 -3.951 1.00 86.44 200 PRO A O 1
ATOM 1583 N N . VAL A 1 201 ? -8.734 3.926 -2.889 1.00 84.62 201 VAL A N 1
ATOM 1584 C CA . VAL A 1 201 ? -7.718 2.956 -3.304 1.00 84.62 201 VAL A CA 1
ATOM 1585 C C . VAL A 1 201 ? -8.330 2.055 -4.366 1.00 84.62 201 VAL A C 1
ATOM 1587 O O . VAL A 1 201 ? -9.326 1.369 -4.126 1.00 84.62 201 VAL A O 1
ATOM 1590 N N . LEU A 1 202 ? -7.740 2.044 -5.561 1.00 78.31 202 LEU A N 1
ATOM 1591 C CA . LEU A 1 202 ? -8.241 1.209 -6.647 1.00 78.31 202 LEU A CA 1
ATOM 1592 C C . LEU A 1 202 ? -7.857 -0.257 -6.417 1.00 78.31 202 LEU A C 1
ATOM 1594 O O . LEU A 1 202 ? -6.677 -0.596 -6.317 1.00 78.31 202 LEU A O 1
ATOM 1598 N N . GLN A 1 203 ? -8.873 -1.121 -6.384 1.00 72.75 203 GLN A N 1
ATOM 1599 C CA . GLN A 1 203 ? -8.745 -2.576 -6.348 1.00 72.75 203 GLN A CA 1
ATOM 1600 C C . GLN A 1 203 ? -9.014 -3.128 -7.746 1.00 72.75 203 GLN A C 1
ATOM 1602 O O . GLN A 1 203 ? -10.161 -3.221 -8.184 1.00 72.75 203 GLN A O 1
ATOM 1607 N N . SER A 1 204 ? -7.967 -3.462 -8.496 1.00 55.72 204 SER A N 1
ATOM 1608 C CA . SER A 1 204 ? -8.142 -4.009 -9.838 1.00 55.72 204 SER A CA 1
ATOM 1609 C C . SER A 1 204 ? -8.018 -5.533 -9.845 1.00 55.72 204 SER A C 1
ATOM 1611 O O . SER A 1 204 ? -6.941 -6.090 -9.656 1.00 55.72 204 SER A O 1
ATOM 1613 N N . VAL A 1 205 ? -9.135 -6.207 -10.141 1.00 39.38 205 VAL A N 1
ATOM 1614 C CA . VAL A 1 205 ? -9.274 -7.679 -10.217 1.00 39.38 205 VAL A CA 1
ATOM 1615 C C . VAL A 1 205 ? -8.485 -8.308 -11.384 1.00 39.38 205 VAL A C 1
ATOM 1617 O O . VAL A 1 205 ? -8.444 -9.523 -11.530 1.00 39.38 205 VAL A O 1
ATOM 1620 N N . PHE A 1 206 ? -7.849 -7.492 -12.231 1.00 34.47 206 PHE A N 1
ATOM 1621 C CA . PHE A 1 206 ? -7.050 -7.941 -13.378 1.00 34.47 206 PHE A CA 1
ATOM 1622 C C . PHE A 1 206 ? -5.554 -8.106 -13.079 1.00 34.47 206 PHE A C 1
ATOM 1624 O O . PHE A 1 206 ? -4.794 -8.447 -13.986 1.00 34.47 206 PHE A O 1
ATOM 1631 N N . TYR A 1 207 ? -5.129 -7.880 -11.835 1.00 34.44 207 TYR A N 1
ATOM 1632 C CA . TYR A 1 207 ? -3.721 -7.903 -11.453 1.00 34.44 207 TYR A CA 1
ATOM 1633 C C . TYR A 1 207 ? -3.435 -9.057 -10.502 1.00 34.44 207 TYR A C 1
ATOM 1635 O O . TYR A 1 207 ? -3.244 -8.877 -9.302 1.00 34.44 207 TYR A O 1
ATOM 1643 N N . ASP A 1 208 ? -3.421 -10.260 -11.067 1.00 30.17 208 ASP A N 1
ATOM 1644 C CA . ASP A 1 208 ? -2.796 -11.402 -10.419 1.00 30.17 208 ASP A CA 1
ATOM 1645 C C . ASP A 1 208 ? -1.269 -11.206 -10.412 1.00 30.17 208 ASP A C 1
ATOM 1647 O O . ASP A 1 208 ? -0.708 -10.513 -11.274 1.00 30.17 208 ASP A O 1
ATOM 1651 N N . VAL A 1 209 ? -0.619 -11.816 -9.424 1.00 36.06 209 VAL A N 1
ATOM 1652 C CA . VAL A 1 209 ? 0.737 -11.597 -8.874 1.00 36.06 209 VAL A CA 1
ATOM 1653 C C . VAL A 1 209 ? 1.877 -11.473 -9.915 1.00 36.06 209 VAL A C 1
ATOM 1655 O O . VAL A 1 209 ? 2.947 -10.953 -9.609 1.00 36.06 209 VAL A O 1
ATOM 1658 N N . GLY A 1 210 ? 1.648 -11.835 -11.180 1.00 36.72 210 GLY A N 1
ATOM 1659 C CA . GLY A 1 210 ? 2.591 -11.687 -12.298 1.00 36.72 210 GLY A CA 1
ATOM 1660 C C . GLY A 1 210 ? 2.585 -10.346 -13.059 1.00 36.72 210 GLY A C 1
ATOM 1661 O O . GLY A 1 210 ? 3.350 -10.195 -14.008 1.00 36.72 210 GLY A O 1
ATOM 1662 N N . THR A 1 211 ? 1.740 -9.367 -12.709 1.00 39.97 211 THR A N 1
ATOM 1663 C CA . THR A 1 211 ? 1.574 -8.116 -13.503 1.00 39.97 211 THR A CA 1
ATOM 1664 C C . THR A 1 211 ? 2.136 -6.840 -12.874 1.00 39.97 211 THR A C 1
ATOM 1666 O O . THR A 1 211 ? 2.197 -5.801 -13.539 1.00 39.97 211 THR A O 1
ATOM 1669 N N . CYS A 1 212 ? 2.638 -6.903 -11.643 1.00 40.59 212 CYS A N 1
ATOM 1670 C CA . CYS A 1 212 ? 3.223 -5.751 -10.951 1.00 40.59 212 CYS A CA 1
ATOM 1671 C C . CYS A 1 212 ? 4.486 -5.175 -11.605 1.00 40.59 212 CYS A C 1
ATOM 1673 O O . CYS A 1 212 ? 4.888 -4.059 -11.293 1.00 40.59 212 CYS A O 1
ATOM 1675 N N . THR A 1 213 ? 5.108 -5.903 -12.525 1.00 39.78 213 THR A N 1
ATOM 1676 C CA . THR A 1 213 ? 6.377 -5.499 -13.128 1.00 39.78 213 THR A CA 1
ATOM 1677 C C . THR A 1 213 ? 6.230 -4.829 -14.489 1.00 39.78 213 THR A C 1
ATOM 1679 O O . THR A 1 213 ? 7.196 -4.255 -14.976 1.00 39.78 213 THR A O 1
ATOM 1682 N N . ASN A 1 214 ? 5.042 -4.847 -15.110 1.00 38.91 214 ASN A N 1
ATOM 1683 C CA . ASN A 1 214 ? 4.965 -4.648 -16.563 1.00 38.91 214 ASN A CA 1
ATOM 1684 C C . ASN A 1 214 ? 3.824 -3.766 -17.091 1.00 38.91 214 ASN A C 1
ATOM 1686 O O . ASN A 1 214 ? 3.716 -3.603 -18.309 1.00 38.91 214 ASN A O 1
ATOM 1690 N N . GLN A 1 215 ? 3.005 -3.158 -16.226 1.00 40.75 215 GLN A N 1
ATOM 1691 C CA . GLN A 1 215 ? 1.937 -2.248 -16.674 1.00 40.75 215 GLN A CA 1
ATOM 1692 C C . GLN A 1 215 ? 2.204 -0.768 -16.371 1.00 40.75 215 GLN A C 1
ATOM 1694 O O . GLN A 1 215 ? 1.763 0.095 -17.128 1.00 40.75 215 GLN A O 1
ATOM 1699 N N . ALA A 1 216 ? 2.967 -0.463 -15.319 1.00 41.78 216 ALA A N 1
ATOM 1700 C CA . ALA A 1 216 ? 3.103 0.908 -14.827 1.00 41.78 216 ALA A CA 1
ATOM 1701 C C . ALA A 1 216 ? 4.294 1.690 -15.394 1.00 41.78 216 ALA A C 1
ATOM 1703 O O . ALA A 1 216 ? 4.400 2.877 -15.110 1.00 41.78 216 ALA A O 1
ATOM 1704 N N . ILE A 1 217 ? 5.170 1.072 -16.196 1.00 38.09 217 ILE A N 1
ATOM 1705 C CA . ILE A 1 217 ? 6.272 1.835 -16.783 1.00 38.09 217 ILE A CA 1
ATOM 1706 C C . ILE A 1 217 ? 5.779 2.631 -18.000 1.00 38.09 217 ILE A C 1
ATOM 1708 O O . ILE A 1 217 ? 5.911 3.840 -17.949 1.00 38.09 217 ILE A O 1
ATOM 1712 N N . TRP A 1 218 ? 5.105 2.055 -19.013 1.00 46.66 218 TRP A N 1
ATOM 1713 C CA . TRP A 1 218 ? 4.537 2.839 -20.142 1.00 46.66 218 TRP A CA 1
ATOM 1714 C C . TRP A 1 218 ? 3.436 2.078 -20.913 1.00 46.66 218 TRP A C 1
ATOM 1716 O O . TRP A 1 218 ? 3.683 1.550 -22.005 1.00 46.66 218 TRP A O 1
ATOM 1726 N N . GLY A 1 219 ? 2.224 1.981 -20.355 1.00 40.44 219 GLY A N 1
ATOM 1727 C CA . GLY A 1 219 ? 1.048 1.422 -21.040 1.00 40.44 219 GLY A CA 1
ATOM 1728 C C . GLY A 1 219 ? 0.605 2.237 -22.270 1.00 40.44 219 GLY A C 1
ATOM 1729 O O . GLY A 1 219 ? 0.936 3.411 -22.417 1.00 40.44 219 GLY A O 1
ATOM 1730 N N . LEU A 1 220 ? -0.170 1.610 -23.162 1.00 42.75 220 LEU A N 1
ATOM 1731 C CA . LEU A 1 220 ? -0.703 2.146 -24.436 1.00 42.75 220 LEU A CA 1
ATOM 1732 C C . LEU A 1 220 ? -1.410 3.515 -24.360 1.00 42.75 220 LEU A C 1
ATOM 1734 O O . LEU A 1 220 ? -1.617 4.152 -25.391 1.00 42.75 220 LEU A O 1
ATOM 1738 N N . GLN A 1 221 ? -1.789 3.958 -23.164 1.00 46.81 221 GLN A N 1
ATOM 1739 C CA . GLN A 1 221 ? -2.568 5.174 -22.924 1.00 46.81 221 GLN A CA 1
ATOM 1740 C C . GLN A 1 221 ? -1.793 6.470 -23.241 1.00 46.81 221 GLN A C 1
ATOM 1742 O O . GLN A 1 221 ? -2.392 7.535 -23.342 1.00 46.81 221 GLN A O 1
ATOM 1747 N N . TYR A 1 222 ? -0.483 6.365 -23.493 1.00 52.22 222 TYR A N 1
ATOM 1748 C CA . TYR A 1 222 ? 0.454 7.488 -23.539 1.00 52.22 222 TYR A CA 1
ATOM 1749 C C . TYR A 1 222 ? 1.156 7.708 -24.880 1.00 52.22 222 TYR A C 1
ATOM 1751 O O . TYR A 1 222 ? 2.180 8.379 -24.919 1.00 52.22 222 TYR A O 1
ATOM 1759 N N . ARG A 1 223 ? 0.655 7.184 -26.010 1.00 54.88 223 ARG A N 1
ATOM 1760 C CA . ARG A 1 223 ? 1.257 7.534 -27.319 1.00 54.88 223 ARG A CA 1
ATOM 1761 C C . ARG A 1 223 ? 1.278 9.058 -27.528 1.00 54.88 223 ARG A C 1
ATOM 1763 O O . ARG A 1 223 ? 2.292 9.592 -27.960 1.00 54.88 223 ARG A O 1
ATOM 1770 N N . ARG A 1 224 ? 0.207 9.744 -27.105 1.00 56.12 224 ARG A N 1
ATOM 1771 C CA . ARG A 1 224 ? 0.118 11.213 -27.086 1.00 56.12 224 ARG A CA 1
ATOM 1772 C C . ARG A 1 224 ? 1.128 11.846 -26.127 1.00 56.12 224 ARG A C 1
ATOM 1774 O O . ARG A 1 224 ? 1.791 12.801 -26.505 1.00 56.12 224 ARG A O 1
ATOM 1781 N N . ASP A 1 225 ? 1.305 11.293 -24.933 1.00 60.34 225 ASP A N 1
ATOM 1782 C CA . ASP A 1 225 ? 2.241 11.842 -23.943 1.00 60.34 225 ASP A CA 1
ATOM 1783 C C . ASP A 1 225 ? 3.702 11.613 -24.344 1.00 60.34 225 ASP A C 1
ATOM 1785 O O . ASP A 1 225 ? 4.534 12.492 -24.148 1.00 60.34 225 ASP A O 1
ATOM 1789 N N . MET A 1 226 ? 4.018 10.494 -25.002 1.00 62.38 226 MET A N 1
ATOM 1790 C CA . MET A 1 226 ? 5.330 10.289 -25.619 1.00 62.38 226 MET A CA 1
ATOM 1791 C C . MET A 1 226 ? 5.586 11.304 -26.732 1.00 62.38 226 MET A C 1
ATOM 1793 O O . MET A 1 226 ? 6.677 11.857 -26.791 1.00 62.38 226 MET A O 1
ATOM 1797 N N . GLU A 1 227 ? 4.597 11.597 -27.581 1.00 69.06 227 GLU A N 1
ATOM 1798 C CA . GLU A 1 227 ? 4.723 12.657 -28.589 1.00 69.06 227 GLU A CA 1
ATOM 1799 C C . GLU A 1 227 ? 4.899 14.041 -27.947 1.00 69.06 227 GLU A C 1
ATOM 1801 O O . GLU A 1 227 ? 5.659 14.864 -28.458 1.00 69.06 227 GLU A O 1
ATOM 1806 N N . LEU A 1 228 ? 4.226 14.318 -26.824 1.00 71.19 228 LEU A N 1
ATOM 1807 C CA . LEU A 1 228 ? 4.402 15.561 -26.070 1.00 71.19 228 LEU A CA 1
ATOM 1808 C C . LEU A 1 228 ? 5.812 15.663 -25.476 1.00 71.19 228 LEU A C 1
ATOM 1810 O O . LEU A 1 228 ? 6.459 16.699 -25.624 1.00 71.19 228 LEU A O 1
ATOM 1814 N N . LEU A 1 229 ? 6.321 14.593 -24.866 1.00 69.06 229 LEU A N 1
ATOM 1815 C CA . LEU A 1 229 ? 7.677 14.548 -24.318 1.00 69.06 229 LEU A CA 1
ATOM 1816 C C . LEU A 1 229 ? 8.741 14.628 -25.423 1.00 69.06 229 LEU A C 1
ATOM 1818 O O . LEU A 1 229 ? 9.752 15.313 -25.261 1.00 69.06 229 LEU A O 1
ATOM 1822 N N . ASP A 1 230 ? 8.505 14.005 -26.579 1.00 78.06 230 ASP A N 1
ATOM 1823 C CA . ASP A 1 230 ? 9.427 14.067 -27.717 1.00 78.06 230 ASP A CA 1
ATOM 1824 C C . ASP A 1 230 ? 9.495 15.495 -28.280 1.00 78.06 230 ASP A C 1
ATOM 1826 O O . ASP A 1 230 ? 10.576 15.999 -28.590 1.00 78.06 230 ASP A O 1
ATOM 1830 N N . ARG A 1 231 ? 8.367 16.227 -28.294 1.00 80.19 231 ARG A N 1
ATOM 1831 C CA . ARG A 1 231 ? 8.354 17.669 -28.608 1.00 80.19 231 ARG A CA 1
ATOM 1832 C C . ARG A 1 231 ? 9.188 18.486 -27.623 1.00 80.19 231 ARG A C 1
ATOM 1834 O O . ARG A 1 231 ? 9.838 19.439 -28.057 1.00 80.19 231 ARG A O 1
ATOM 1841 N N . VAL A 1 232 ? 9.196 18.138 -26.334 1.00 81.50 232 VAL A N 1
ATOM 1842 C CA . VAL A 1 232 ? 10.052 18.805 -25.337 1.00 81.50 232 VAL A CA 1
ATOM 1843 C C . VAL A 1 232 ? 11.525 18.579 -25.674 1.00 81.50 232 VAL A C 1
ATOM 1845 O O . VAL A 1 232 ? 12.268 19.553 -25.786 1.00 81.50 232 VAL A O 1
ATOM 1848 N N . GLN A 1 233 ? 11.941 17.337 -25.944 1.00 78.62 233 GLN A N 1
ATOM 1849 C CA . GLN A 1 233 ? 13.325 17.039 -26.339 1.00 78.62 233 GLN A CA 1
ATOM 1850 C C . GLN A 1 233 ? 13.708 17.740 -27.657 1.00 78.62 233 GLN A C 1
ATOM 1852 O O . GLN A 1 233 ? 14.796 18.307 -27.774 1.00 78.62 233 GLN A O 1
ATOM 1857 N N . ARG A 1 234 ? 12.807 17.772 -28.647 1.00 85.38 234 ARG A N 1
ATOM 1858 C CA . ARG A 1 234 ? 13.012 18.486 -29.921 1.00 85.38 234 ARG A CA 1
ATOM 1859 C C . ARG A 1 234 ? 13.235 19.980 -29.729 1.00 85.38 234 ARG A C 1
ATOM 1861 O O . ARG A 1 234 ? 14.105 20.540 -30.392 1.00 85.38 234 ARG A O 1
ATOM 1868 N N . ARG A 1 235 ? 12.459 20.618 -28.846 1.00 83.81 235 ARG A N 1
ATOM 1869 C CA . ARG A 1 235 ? 12.600 22.045 -28.521 1.00 83.81 235 ARG A CA 1
ATOM 1870 C C . ARG A 1 235 ? 13.882 22.311 -27.745 1.00 83.81 235 ARG A C 1
ATOM 1872 O O . ARG A 1 235 ? 14.637 23.181 -28.151 1.00 83.81 235 ARG A O 1
ATOM 1879 N N . ALA A 1 236 ? 14.150 21.536 -26.696 1.00 83.06 236 ALA A N 1
ATOM 1880 C CA . ALA A 1 236 ? 15.336 21.703 -25.860 1.00 83.06 236 ALA A CA 1
ATOM 1881 C C . ALA A 1 236 ? 16.629 21.598 -26.681 1.00 83.06 236 ALA A C 1
ATOM 1883 O O . ALA A 1 236 ? 17.479 22.476 -26.606 1.00 83.06 236 ALA A O 1
ATOM 1884 N N . THR A 1 237 ? 16.734 20.578 -27.539 1.00 80.88 237 THR A N 1
ATOM 1885 C CA . THR A 1 237 ? 17.907 20.395 -28.411 1.00 80.88 237 THR A CA 1
ATOM 1886 C C . THR A 1 237 ? 18.061 21.527 -29.430 1.00 80.88 237 THR A C 1
ATOM 1888 O O . THR A 1 237 ? 19.181 21.912 -29.738 1.00 80.88 237 THR A O 1
ATOM 1891 N N . LYS A 1 238 ? 16.956 22.106 -29.923 1.00 87.19 238 LYS A N 1
ATOM 1892 C CA . LYS A 1 238 ? 16.980 23.233 -30.873 1.00 87.19 238 LYS A CA 1
ATOM 1893 C C . LYS A 1 238 ? 17.432 24.558 -30.240 1.00 87.19 238 LYS A C 1
ATOM 1895 O O . LYS A 1 238 ? 17.846 25.446 -30.969 1.00 87.19 238 LYS A O 1
ATOM 1900 N N . LEU A 1 239 ? 17.333 24.709 -28.919 1.00 85.44 239 LEU A N 1
ATOM 1901 C CA . LEU A 1 239 ? 17.756 25.923 -28.206 1.00 85.44 239 LEU A CA 1
ATOM 1902 C C . LEU A 1 239 ? 19.268 25.970 -27.929 1.00 85.44 239 LEU A C 1
ATOM 1904 O O . LEU A 1 239 ? 19.767 26.984 -27.442 1.00 85.44 239 LEU A O 1
ATOM 1908 N N . ILE A 1 240 ? 19.997 24.887 -28.208 1.00 81.31 240 ILE A N 1
ATOM 1909 C CA . ILE A 1 240 ? 21.446 24.817 -28.015 1.00 81.31 240 ILE A CA 1
ATOM 1910 C C . ILE A 1 240 ? 22.129 25.573 -29.158 1.00 81.31 240 ILE A C 1
ATOM 1912 O O . ILE A 1 240 ? 21.928 25.251 -30.331 1.00 81.31 240 ILE A O 1
ATOM 1916 N N . ARG A 1 241 ? 22.944 26.574 -28.799 1.00 85.81 241 ARG A N 1
ATOM 1917 C CA . ARG A 1 241 ? 23.672 27.408 -29.762 1.00 85.81 241 ARG A CA 1
ATOM 1918 C C . ARG A 1 241 ? 24.585 26.560 -30.644 1.00 85.81 241 ARG A C 1
ATOM 1920 O O . ARG A 1 241 ? 25.357 25.761 -30.123 1.00 85.81 241 ARG A O 1
ATOM 1927 N N . GLY A 1 242 ? 24.517 26.760 -31.957 1.00 86.44 242 GLY A N 1
ATOM 1928 C CA . GLY A 1 242 ? 25.307 26.019 -32.943 1.00 86.44 242 GLY A CA 1
ATOM 1929 C C . GLY A 1 242 ? 24.648 24.733 -33.449 1.00 86.44 242 GLY A C 1
ATOM 1930 O O . GLY A 1 242 ? 25.173 24.128 -34.376 1.00 86.44 242 GLY A O 1
ATOM 1931 N N . LEU A 1 243 ? 23.494 24.329 -32.904 1.00 86.62 243 LEU A N 1
ATOM 1932 C CA . LEU A 1 243 ? 22.747 23.142 -33.342 1.00 86.62 243 LEU A CA 1
ATOM 1933 C C . LEU A 1 243 ? 21.387 23.490 -33.977 1.00 86.62 243 LEU A C 1
ATOM 1935 O O . LEU A 1 243 ? 20.644 22.597 -34.388 1.00 86.62 243 LEU A O 1
ATOM 1939 N N . GLU A 1 244 ? 21.024 24.773 -34.073 1.00 87.75 244 GLU A N 1
ATOM 1940 C CA . GLU A 1 244 ? 19.674 25.225 -34.447 1.00 87.75 244 GLU A CA 1
ATOM 1941 C C . GLU A 1 244 ? 19.277 24.831 -35.877 1.00 87.75 244 GLU A C 1
ATOM 1943 O O . GLU A 1 244 ? 18.094 24.611 -36.159 1.00 87.75 244 GLU A O 1
ATOM 1948 N N . HIS A 1 245 ? 20.277 24.762 -36.758 1.00 88.62 245 HIS A N 1
ATOM 1949 C CA . HIS A 1 245 ? 20.155 24.486 -38.188 1.00 88.62 245 HIS A CA 1
ATOM 1950 C C . HIS A 1 245 ? 20.167 22.987 -38.519 1.00 88.62 245 HIS A C 1
ATOM 1952 O O . HIS A 1 245 ? 19.743 22.597 -39.605 1.00 88.62 245 HIS A O 1
ATOM 1958 N N . LEU A 1 246 ? 20.622 22.148 -37.586 1.00 91.00 246 LEU A N 1
ATOM 1959 C CA . LEU A 1 246 ? 20.686 20.702 -37.765 1.00 91.00 246 LEU A CA 1
ATOM 1960 C C . LEU A 1 246 ? 19.294 20.068 -37.673 1.00 91.00 246 LEU A C 1
ATOM 1962 O O . LEU A 1 246 ? 18.386 20.594 -37.015 1.00 91.00 246 LEU A O 1
ATOM 1966 N N . SER A 1 247 ? 19.112 18.902 -38.298 1.00 92.62 247 SER A N 1
ATOM 1967 C CA . SER A 1 247 ? 17.888 18.118 -38.124 1.00 92.62 247 SER A CA 1
ATOM 1968 C C . SER A 1 247 ? 17.773 17.616 -36.678 1.00 92.62 247 SER A C 1
ATOM 1970 O O . SER A 1 247 ? 18.747 17.601 -35.930 1.00 92.62 247 SER A O 1
ATOM 1972 N N . TYR A 1 248 ? 16.577 17.212 -36.238 1.00 87.50 248 TYR A N 1
ATOM 1973 C CA . TYR A 1 248 ? 16.438 16.663 -34.883 1.00 87.50 248 TYR A CA 1
ATOM 1974 C C . TYR A 1 248 ? 17.327 15.433 -34.661 1.00 87.50 248 TYR A C 1
ATOM 1976 O O . TYR A 1 248 ? 17.948 15.338 -33.609 1.00 87.50 248 TYR A O 1
ATOM 1984 N N . GLU A 1 249 ? 17.425 14.546 -35.651 1.00 87.44 249 GLU A N 1
ATOM 1985 C CA . GLU A 1 249 ? 18.258 13.343 -35.562 1.00 87.44 249 GLU A CA 1
ATOM 1986 C C . GLU A 1 249 ? 19.753 13.693 -35.506 1.00 87.44 249 GLU A C 1
ATOM 1988 O O . GLU A 1 249 ? 20.483 13.122 -34.699 1.00 87.44 249 GLU A O 1
ATOM 1993 N N . ASP A 1 250 ? 20.200 14.689 -36.277 1.00 86.88 250 ASP A N 1
ATOM 1994 C CA . ASP A 1 250 ? 21.596 15.148 -36.243 1.00 86.88 250 ASP A CA 1
ATOM 1995 C C . ASP A 1 250 ? 21.925 15.831 -34.916 1.00 86.88 250 ASP A C 1
ATOM 1997 O O . ASP A 1 250 ? 22.971 15.573 -34.330 1.00 86.88 250 ASP A O 1
ATOM 2001 N N . ARG A 1 251 ? 20.995 16.623 -34.360 1.00 88.00 251 ARG A N 1
ATOM 2002 C CA . ARG A 1 251 ? 21.154 17.177 -33.007 1.00 88.00 251 ARG A CA 1
ATOM 2003 C C . ARG A 1 251 ? 21.314 16.078 -31.964 1.00 88.00 251 ARG A C 1
ATOM 2005 O O . ARG A 1 251 ? 22.115 16.215 -31.049 1.00 88.00 251 ARG A O 1
ATOM 2012 N N . LEU A 1 252 ? 20.536 15.003 -32.063 1.00 84.38 252 LEU A N 1
ATOM 2013 C CA . LEU A 1 252 ? 20.664 13.865 -31.156 1.00 84.38 252 LEU A CA 1
ATOM 2014 C C . LEU A 1 252 ? 22.014 13.160 -31.310 1.00 84.38 252 LEU A C 1
ATOM 2016 O O . LEU A 1 252 ? 22.604 12.784 -30.299 1.00 84.38 252 LEU A O 1
ATOM 2020 N N . ARG A 1 253 ? 22.510 13.029 -32.544 1.00 84.75 253 ARG A N 1
ATOM 2021 C CA . ARG A 1 253 ? 23.820 12.449 -32.853 1.00 84.75 253 ARG A CA 1
ATOM 2022 C C . ARG A 1 253 ? 24.960 13.273 -32.256 1.00 84.75 253 ARG A C 1
ATOM 2024 O O . ARG A 1 253 ? 25.759 12.716 -31.512 1.00 84.75 253 ARG A O 1
ATOM 2031 N N . GLU A 1 254 ? 24.969 14.584 -32.497 1.00 82.25 254 GLU A N 1
ATOM 2032 C CA . GLU A 1 254 ? 25.963 15.519 -31.945 1.00 82.25 254 GLU A CA 1
ATOM 2033 C C . GLU A 1 254 ? 25.964 15.532 -30.411 1.00 82.25 254 GLU A C 1
ATOM 2035 O O . GLU A 1 254 ? 27.007 15.624 -29.771 1.00 82.25 254 GLU A O 1
ATOM 2040 N N . LEU A 1 255 ? 24.787 15.394 -29.795 1.00 79.62 255 LEU A N 1
ATOM 2041 C CA . LEU A 1 255 ? 24.644 15.385 -28.338 1.00 79.62 255 LEU A CA 1
ATOM 2042 C C . LEU A 1 255 ? 24.851 13.999 -27.704 1.00 79.62 255 LEU A C 1
ATOM 2044 O O . LEU A 1 255 ? 24.757 13.881 -26.482 1.00 79.62 255 LEU A O 1
ATOM 2048 N N . GLY A 1 256 ? 25.059 12.942 -28.497 1.00 79.81 256 GLY A N 1
ATOM 2049 C CA . GLY A 1 256 ? 25.132 11.566 -27.995 1.00 79.81 256 GLY A CA 1
ATOM 2050 C C . GLY A 1 256 ? 23.849 11.106 -27.286 1.00 79.81 256 GLY A C 1
ATOM 2051 O O . GLY A 1 256 ? 23.896 10.323 -26.337 1.00 79.81 256 GLY A O 1
ATOM 2052 N N . LEU A 1 257 ? 22.686 11.619 -27.698 1.00 78.62 257 LEU A N 1
ATOM 2053 C CA . LEU A 1 257 ? 21.399 11.349 -27.063 1.00 78.62 257 LEU A CA 1
ATOM 2054 C C . LEU A 1 257 ? 20.559 10.375 -27.885 1.00 78.62 257 LEU A C 1
ATOM 2056 O O . LEU A 1 257 ? 20.362 10.535 -29.082 1.00 78.62 257 LEU A O 1
ATOM 2060 N N . PHE A 1 258 ? 19.912 9.428 -27.212 1.00 75.06 258 PHE A N 1
ATOM 2061 C CA . PHE A 1 258 ? 18.827 8.664 -27.824 1.00 75.06 258 PHE A CA 1
ATOM 2062 C C . PHE A 1 258 ? 17.526 9.472 -27.886 1.00 75.06 258 PHE A C 1
ATOM 2064 O O . PHE A 1 258 ? 17.231 10.271 -26.983 1.00 75.06 258 PHE A O 1
ATOM 2071 N N . SER A 1 259 ? 16.713 9.202 -28.913 1.00 80.44 259 SER A N 1
ATOM 2072 C CA . SER A 1 259 ? 15.297 9.582 -28.934 1.00 80.44 259 SER A CA 1
ATOM 2073 C C . SER A 1 259 ? 14.552 8.901 -27.784 1.00 80.44 259 SER A C 1
ATOM 2075 O O . SER A 1 259 ? 14.995 7.867 -27.267 1.00 80.44 259 SER A O 1
ATOM 2077 N N . LEU A 1 260 ? 13.411 9.451 -27.367 1.00 76.94 260 LEU A N 1
ATOM 2078 C CA . LEU A 1 260 ? 12.636 8.850 -26.276 1.00 76.94 260 LEU A CA 1
ATOM 2079 C C . LEU A 1 260 ? 12.184 7.423 -26.596 1.00 76.94 260 LEU A C 1
ATOM 2081 O O . LEU A 1 260 ? 12.198 6.563 -25.716 1.00 76.94 260 LEU A O 1
ATOM 2085 N N . GLU A 1 261 ? 11.856 7.143 -27.858 1.00 76.88 261 GLU A N 1
ATOM 2086 C CA . GLU A 1 261 ? 11.507 5.796 -28.310 1.00 76.88 261 GLU A CA 1
ATOM 2087 C C . GLU A 1 261 ? 12.685 4.820 -28.166 1.00 76.88 261 GLU A C 1
ATOM 2089 O O . GLU A 1 261 ? 12.518 3.740 -27.593 1.00 76.88 261 GLU A O 1
ATOM 2094 N N . LYS A 1 262 ? 13.898 5.217 -28.588 1.00 80.12 262 LYS A N 1
ATOM 2095 C CA . LYS A 1 262 ? 15.110 4.401 -28.406 1.00 80.12 262 LYS A CA 1
ATOM 2096 C C . LYS A 1 262 ? 15.429 4.185 -26.923 1.00 80.12 262 LYS A C 1
ATOM 2098 O O . LYS A 1 262 ? 15.735 3.063 -26.528 1.00 80.12 262 LYS A O 1
ATOM 2103 N N . ARG A 1 263 ? 15.291 5.213 -26.073 1.00 77.00 263 ARG A N 1
ATOM 2104 C CA . ARG A 1 263 ? 15.477 5.077 -24.612 1.00 77.00 263 ARG A CA 1
ATOM 2105 C C . ARG A 1 263 ? 14.469 4.119 -23.989 1.00 77.00 263 ARG A C 1
ATOM 2107 O O . ARG A 1 263 ? 14.840 3.335 -23.118 1.00 77.00 263 ARG A O 1
ATOM 2114 N N . ARG A 1 264 ? 13.212 4.164 -24.439 1.00 76.00 264 ARG A N 1
ATOM 2115 C CA . ARG A 1 264 ? 12.164 3.245 -23.986 1.00 76.00 264 ARG A CA 1
ATOM 2116 C C . ARG A 1 264 ? 12.514 1.809 -24.348 1.00 76.00 264 ARG A C 1
ATOM 2118 O O . ARG A 1 264 ? 12.522 0.957 -23.466 1.00 76.00 264 ARG A O 1
ATOM 2125 N N . LEU A 1 265 ? 12.857 1.561 -25.612 1.00 81.19 265 LEU A N 1
ATOM 2126 C CA . LEU A 1 265 ? 13.261 0.234 -26.069 1.00 81.19 265 LEU A CA 1
ATOM 2127 C C . LEU A 1 265 ? 14.482 -0.280 -25.296 1.00 81.19 265 LEU A C 1
ATOM 2129 O O . LEU A 1 265 ? 14.506 -1.432 -24.867 1.00 81.19 265 LEU A O 1
ATOM 2133 N N . ARG A 1 266 ? 15.472 0.587 -25.066 1.00 81.31 266 ARG A N 1
ATOM 2134 C CA . ARG A 1 266 ? 16.642 0.269 -24.249 1.00 81.31 266 ARG A CA 1
ATOM 2135 C C . ARG A 1 266 ? 16.243 -0.160 -22.838 1.00 81.31 266 ARG A C 1
ATOM 2137 O O . ARG A 1 266 ? 16.687 -1.204 -22.371 1.00 81.31 266 ARG A O 1
ATOM 2144 N N . GLY A 1 267 ? 15.401 0.631 -22.171 1.00 77.12 267 GLY A N 1
ATOM 2145 C CA . GLY A 1 267 ? 14.888 0.311 -20.840 1.00 77.12 267 GLY A CA 1
ATOM 2146 C C . GLY A 1 267 ? 14.165 -1.032 -20.821 1.00 77.12 267 GLY A C 1
ATOM 2147 O O . GLY A 1 267 ? 14.431 -1.859 -19.952 1.00 77.12 267 GLY A O 1
ATOM 2148 N N . ASP A 1 268 ? 13.334 -1.290 -21.830 1.00 77.69 268 ASP A N 1
ATOM 2149 C CA . ASP A 1 268 ? 12.602 -2.544 -21.937 1.00 77.69 268 ASP A CA 1
ATOM 2150 C C . ASP A 1 268 ? 13.545 -3.758 -22.045 1.00 77.69 268 ASP A C 1
ATOM 2152 O O . ASP A 1 268 ? 13.381 -4.750 -21.336 1.00 77.69 268 ASP A O 1
ATOM 2156 N N . LEU A 1 269 ? 14.565 -3.676 -22.903 1.00 84.44 269 LEU A N 1
ATOM 2157 C CA . LEU A 1 269 ? 15.531 -4.758 -23.121 1.00 84.44 269 LEU A CA 1
ATOM 2158 C C . LEU A 1 269 ? 16.435 -5.000 -21.903 1.00 84.44 269 LEU A C 1
ATOM 2160 O O . LEU A 1 269 ? 16.769 -6.149 -21.610 1.00 84.44 269 LEU A O 1
ATOM 2164 N N . ILE A 1 270 ? 16.781 -3.945 -21.158 1.00 81.00 270 ILE A N 1
ATOM 2165 C CA . ILE A 1 270 ? 17.503 -4.049 -19.879 1.00 81.00 270 ILE A CA 1
ATOM 2166 C C . ILE A 1 270 ? 16.689 -4.849 -18.868 1.00 81.00 270 ILE A C 1
ATOM 2168 O O . ILE A 1 270 ? 17.230 -5.752 -18.231 1.00 81.00 270 ILE A O 1
ATOM 2172 N N . VAL A 1 271 ? 15.394 -4.551 -18.754 1.00 75.31 271 VAL A N 1
ATOM 2173 C CA . VAL A 1 271 ? 14.488 -5.252 -17.838 1.00 75.31 271 VAL A CA 1
ATOM 2174 C C . VAL A 1 271 ? 14.371 -6.732 -18.219 1.00 75.31 271 VAL A C 1
ATOM 2176 O O . VAL A 1 271 ? 14.446 -7.596 -17.347 1.00 75.31 271 VAL A O 1
ATOM 2179 N N . VAL A 1 272 ? 14.273 -7.056 -19.514 1.00 82.12 272 VAL A N 1
ATOM 2180 C CA . VAL A 1 272 ? 14.278 -8.456 -19.980 1.00 82.12 272 VAL A CA 1
ATOM 2181 C C . VAL A 1 272 ? 15.563 -9.176 -19.577 1.00 82.12 272 VAL A C 1
ATOM 2183 O O . VAL A 1 272 ? 15.495 -10.253 -18.990 1.00 82.12 272 VAL A O 1
ATOM 2186 N N . PHE A 1 273 ? 16.737 -8.586 -19.822 1.00 82.25 273 PHE A N 1
ATOM 2187 C CA . PHE A 1 273 ? 18.010 -9.186 -19.407 1.00 82.25 273 PHE A CA 1
ATOM 2188 C C . PHE A 1 273 ? 18.040 -9.460 -17.899 1.00 82.25 273 PHE A C 1
ATOM 2190 O O . PHE A 1 273 ? 18.453 -10.527 -17.447 1.00 82.25 273 PHE A O 1
ATOM 2197 N N . GLN A 1 274 ? 17.541 -8.508 -17.123 1.00 76.44 274 GLN A N 1
ATOM 2198 C CA . GLN A 1 274 ? 17.427 -8.580 -15.676 1.00 76.44 274 GLN A CA 1
ATOM 2199 C C . GLN A 1 274 ? 16.534 -9.736 -15.186 1.00 76.44 274 GLN A C 1
ATOM 2201 O O . GLN A 1 274 ? 16.902 -10.391 -14.209 1.00 76.44 274 GLN A O 1
ATOM 2206 N N . TYR A 1 275 ? 15.435 -10.036 -15.889 1.00 71.88 275 TYR A N 1
ATOM 2207 C CA . TYR A 1 275 ? 14.578 -11.203 -15.632 1.00 71.88 275 TYR A CA 1
ATOM 2208 C C . TYR A 1 275 ? 15.163 -12.530 -16.104 1.00 71.88 275 TYR A C 1
ATOM 2210 O O . TYR A 1 275 ? 14.841 -13.569 -15.543 1.00 71.88 275 TYR A O 1
ATOM 2218 N N . LEU A 1 276 ? 15.989 -12.531 -17.148 1.00 78.19 276 LEU A N 1
ATOM 2219 C CA . LEU A 1 276 ? 16.519 -13.775 -17.710 1.00 78.19 276 LEU A CA 1
ATOM 2220 C C . LEU A 1 276 ? 17.828 -14.207 -17.046 1.00 78.19 276 LEU A C 1
ATOM 2222 O O . LEU A 1 276 ? 18.070 -15.398 -16.853 1.00 78.19 276 LEU A O 1
ATOM 2226 N N . LYS A 1 277 ? 18.696 -13.241 -16.741 1.00 79.56 277 LYS A N 1
ATOM 2227 C CA . LYS A 1 277 ? 20.093 -13.471 -16.347 1.00 79.56 277 LYS A CA 1
ATOM 2228 C C . LYS A 1 277 ? 20.556 -12.622 -15.162 1.00 79.56 277 LYS A C 1
ATOM 2230 O O . LYS A 1 277 ? 21.628 -12.884 -14.631 1.00 79.56 277 LYS A O 1
ATOM 2235 N N . GLY A 1 278 ? 19.786 -11.613 -14.760 1.00 67.81 278 GLY A N 1
ATOM 2236 C CA . GLY A 1 278 ? 20.157 -10.690 -13.689 1.00 67.81 278 GLY A CA 1
ATOM 2237 C C . GLY A 1 278 ? 19.574 -11.041 -12.319 1.00 67.81 278 GLY A C 1
ATOM 2238 O O . GLY A 1 278 ? 19.149 -12.163 -12.048 1.00 67.81 278 GLY A O 1
ATOM 2239 N N . SER A 1 279 ? 19.522 -10.028 -11.453 1.00 57.25 279 SER A N 1
ATOM 2240 C CA . SER A 1 279 ? 19.030 -10.108 -10.070 1.00 57.25 279 SER A CA 1
ATOM 2241 C C . SER A 1 279 ? 17.566 -10.538 -9.940 1.00 57.25 279 SER A C 1
ATOM 2243 O O . SER A 1 279 ? 17.159 -10.992 -8.876 1.00 57.25 279 SER A O 1
ATOM 2245 N N . TYR A 1 280 ? 16.776 -10.425 -11.011 1.00 54.31 280 TYR A N 1
ATOM 2246 C CA . TYR A 1 280 ? 15.350 -10.756 -11.013 1.00 54.31 280 TYR A CA 1
ATOM 2247 C C . TYR A 1 280 ? 15.054 -12.122 -11.636 1.00 54.31 280 TYR A C 1
ATOM 2249 O O . TYR A 1 280 ? 13.898 -12.417 -11.928 1.00 54.31 280 TYR A O 1
ATOM 2257 N N . ARG A 1 281 ? 16.071 -12.978 -11.822 1.00 61.19 281 ARG A N 1
ATOM 2258 C CA . ARG A 1 281 ? 15.926 -14.287 -12.475 1.00 61.19 281 ARG A CA 1
ATOM 2259 C C . ARG A 1 281 ? 14.803 -15.148 -11.890 1.00 61.19 281 ARG A C 1
ATOM 2261 O O . ARG A 1 281 ? 13.993 -15.659 -12.650 1.00 61.19 281 ARG A O 1
ATOM 2268 N N . LYS A 1 282 ? 14.701 -15.231 -10.558 1.00 50.25 282 LYS A N 1
ATOM 2269 C CA . LYS A 1 282 ? 13.637 -15.990 -9.868 1.00 50.25 282 LYS A CA 1
ATOM 2270 C C . LYS A 1 282 ? 12.234 -15.429 -10.134 1.00 50.25 282 LYS A C 1
ATOM 2272 O O . LYS A 1 282 ? 11.295 -16.187 -10.307 1.00 50.25 282 LYS A O 1
ATOM 2277 N N . ALA A 1 283 ? 12.095 -14.104 -10.211 1.00 46.09 283 ALA A N 1
ATOM 2278 C CA . ALA A 1 283 ? 10.827 -13.446 -10.539 1.00 46.09 283 ALA A CA 1
ATOM 2279 C C . ALA A 1 283 ? 10.489 -13.508 -12.043 1.00 46.09 283 ALA A C 1
ATOM 2281 O O . ALA A 1 283 ? 9.358 -13.242 -12.439 1.00 46.09 283 ALA A O 1
ATOM 2282 N N . GLY A 1 284 ? 11.479 -13.820 -12.886 1.00 47.47 284 GLY A N 1
ATOM 2283 C CA . GLY A 1 284 ? 11.339 -13.973 -14.334 1.00 47.47 284 GLY A CA 1
ATOM 2284 C C . GLY A 1 284 ? 10.843 -15.347 -14.777 1.00 47.47 284 GLY A C 1
ATOM 2285 O O . GLY A 1 284 ? 10.428 -15.495 -15.931 1.00 47.47 284 GLY A O 1
ATOM 2286 N N . GLU A 1 285 ? 10.872 -16.345 -13.889 1.00 53.06 285 GLU A N 1
ATOM 2287 C CA . GLU A 1 285 ? 10.425 -17.707 -14.177 1.00 53.06 285 GLU A CA 1
ATOM 2288 C C . GLU A 1 285 ? 8.925 -17.709 -14.516 1.00 53.06 285 GLU A C 1
ATOM 2290 O O . GLU A 1 285 ? 8.078 -17.323 -13.717 1.00 53.06 285 GLU A O 1
ATOM 2295 N N . GLY A 1 286 ? 8.595 -18.082 -15.757 1.00 56.94 286 GLY A N 1
ATOM 2296 C CA . GLY A 1 286 ? 7.221 -18.077 -16.274 1.00 56.94 286 GLY A CA 1
ATOM 2297 C C . GLY A 1 286 ? 6.771 -16.777 -16.957 1.00 56.94 286 GLY A C 1
ATOM 2298 O O . GLY A 1 286 ? 5.779 -16.810 -17.684 1.00 56.94 286 GLY A O 1
ATOM 2299 N N . LEU A 1 287 ? 7.506 -15.661 -16.823 1.00 58.66 287 LEU A N 1
ATOM 2300 C CA . LEU A 1 287 ? 7.206 -14.414 -17.555 1.00 58.66 287 LEU A CA 1
ATOM 2301 C C . LEU A 1 287 ? 7.609 -14.492 -19.029 1.00 58.66 287 LEU A C 1
ATOM 2303 O O . LEU A 1 287 ? 6.901 -13.992 -19.904 1.00 58.66 287 LEU A O 1
ATOM 2307 N N . PHE A 1 288 ? 8.751 -15.122 -19.297 1.00 64.69 288 PHE A N 1
ATOM 2308 C CA . PHE A 1 288 ? 9.276 -15.324 -20.639 1.00 64.69 288 PHE A CA 1
ATOM 2309 C C . PHE A 1 288 ? 9.588 -16.798 -20.848 1.00 64.69 288 PHE A C 1
ATOM 2311 O O . PHE A 1 288 ? 10.374 -17.397 -20.117 1.00 64.69 288 PHE A O 1
ATOM 2318 N N . MET A 1 289 ? 8.979 -17.387 -21.872 1.00 65.94 289 MET A N 1
ATOM 2319 C CA . MET A 1 289 ? 9.264 -18.762 -22.258 1.00 65.94 289 MET A CA 1
ATOM 2320 C C . MET A 1 289 ? 10.424 -18.763 -23.248 1.00 65.94 289 MET A C 1
ATOM 2322 O O . MET A 1 289 ? 10.354 -18.097 -24.282 1.00 65.94 289 MET A O 1
ATOM 2326 N N . ARG A 1 290 ? 11.489 -19.507 -22.948 1.00 72.56 290 ARG A N 1
ATOM 2327 C CA . ARG A 1 290 ? 12.578 -19.724 -23.904 1.00 72.56 290 ARG A CA 1
ATOM 2328 C C . ARG A 1 290 ? 12.087 -20.630 -25.030 1.00 72.56 290 ARG A C 1
ATOM 2330 O O . ARG A 1 290 ? 11.409 -21.624 -24.784 1.00 72.56 290 ARG A O 1
ATOM 2337 N N . GLU A 1 291 ? 12.434 -20.285 -26.260 1.00 69.75 291 GLU A N 1
ATOM 2338 C CA . GLU A 1 291 ? 12.198 -21.155 -27.405 1.00 69.75 291 GLU A CA 1
ATOM 2339 C C . GLU A 1 291 ? 13.230 -22.294 -27.397 1.00 69.75 291 GLU A C 1
ATOM 2341 O O . GLU A 1 291 ? 14.439 -22.051 -27.425 1.00 69.75 291 GLU A O 1
ATOM 2346 N N . CYS A 1 292 ? 12.758 -23.541 -27.334 1.00 55.78 292 CYS A N 1
ATOM 2347 C CA . CYS A 1 292 ? 13.590 -24.720 -27.559 1.00 55.78 292 CYS A CA 1
ATOM 2348 C C . CYS A 1 292 ? 13.790 -24.870 -29.069 1.00 55.78 292 CYS A C 1
ATOM 2350 O O . CYS A 1 292 ? 12.878 -25.284 -29.779 1.00 55.78 292 CYS A O 1
ATOM 2352 N N . SER A 1 293 ? 14.958 -24.477 -29.566 1.00 58.25 293 SER A N 1
ATOM 2353 C CA . SER A 1 293 ? 15.317 -24.619 -30.974 1.00 58.25 293 SER A CA 1
ATOM 2354 C C . SER A 1 293 ? 16.763 -25.077 -31.087 1.00 58.25 293 SER A C 1
ATOM 2356 O O . SER A 1 293 ? 17.660 -24.391 -30.602 1.00 58.25 293 SER A O 1
ATOM 2358 N N . ASP A 1 294 ? 16.981 -26.166 -31.823 1.00 55.03 294 ASP A N 1
ATOM 2359 C CA . ASP A 1 294 ? 18.309 -26.714 -32.137 1.00 55.03 294 ASP A CA 1
ATOM 2360 C C . ASP A 1 294 ? 19.012 -25.952 -33.280 1.00 55.03 294 ASP A C 1
ATOM 2362 O O . ASP A 1 294 ? 20.133 -26.270 -33.675 1.00 55.03 294 ASP A O 1
ATOM 2366 N N . ARG A 1 295 ? 18.363 -24.921 -33.845 1.00 57.41 295 ARG A N 1
ATOM 2367 C CA . ARG A 1 295 ? 18.954 -24.073 -34.891 1.00 57.41 295 ARG A CA 1
ATOM 2368 C C . ARG A 1 295 ? 20.053 -23.176 -34.318 1.00 57.41 295 ARG A C 1
ATOM 2370 O O . ARG A 1 295 ? 19.787 -22.288 -33.513 1.00 57.41 295 ARG A O 1
ATOM 2377 N N . THR A 1 296 ? 21.267 -23.357 -34.828 1.00 53.12 296 THR A N 1
ATOM 2378 C CA . THR A 1 296 ? 22.495 -22.644 -34.437 1.00 53.12 296 THR A CA 1
ATOM 2379 C C . THR A 1 296 ? 22.641 -21.240 -35.039 1.00 53.12 296 THR A C 1
ATOM 2381 O O . THR A 1 296 ? 23.515 -20.488 -34.616 1.00 53.12 296 THR A O 1
ATOM 2384 N N . MET A 1 297 ? 21.787 -20.846 -35.995 1.00 57.25 297 MET A N 1
ATOM 2385 C CA . MET A 1 297 ? 21.813 -19.507 -36.602 1.00 57.25 297 MET A CA 1
ATOM 2386 C C . MET A 1 297 ? 20.871 -18.534 -35.872 1.00 57.25 297 MET A C 1
ATOM 2388 O O . MET A 1 297 ? 19.648 -18.563 -36.044 1.00 57.25 297 MET A O 1
ATOM 2392 N N . GLY A 1 298 ? 21.449 -17.670 -35.031 1.00 68.94 298 GLY A N 1
ATOM 2393 C CA . GLY A 1 298 ? 20.752 -16.621 -34.279 1.00 68.94 298 GLY A CA 1
ATOM 2394 C C . GLY A 1 298 ? 21.396 -16.326 -32.919 1.00 68.94 298 GLY A C 1
ATOM 2395 O O . GLY A 1 298 ? 22.456 -16.847 -32.591 1.00 68.94 298 GLY A O 1
ATOM 2396 N N . ASN A 1 299 ? 20.737 -15.513 -32.092 1.00 77.94 299 ASN A N 1
ATOM 2397 C CA . ASN A 1 299 ? 21.284 -15.011 -30.825 1.00 77.94 299 ASN A CA 1
ATOM 2398 C C . ASN A 1 299 ? 21.283 -15.995 -29.632 1.00 77.94 299 ASN A C 1
ATOM 2400 O O . ASN A 1 299 ? 21.399 -15.564 -28.488 1.00 77.94 299 ASN A O 1
ATOM 2404 N N . GLY A 1 300 ? 21.154 -17.308 -29.877 1.00 74.50 300 GLY A N 1
ATOM 2405 C CA . GLY A 1 300 ? 21.300 -18.404 -28.894 1.00 74.50 300 GLY A CA 1
ATOM 2406 C C . GLY A 1 300 ? 20.270 -18.469 -27.747 1.00 74.50 300 GLY A C 1
ATOM 2407 O O . GLY A 1 300 ? 20.086 -19.518 -27.119 1.00 74.50 300 GLY A O 1
ATOM 2408 N N . PHE A 1 301 ? 19.558 -17.375 -27.476 1.00 80.88 301 PHE A N 1
ATOM 2409 C CA . PHE A 1 301 ? 18.624 -17.223 -26.362 1.00 80.88 301 PHE A CA 1
ATOM 2410 C C . PHE A 1 301 ? 17.333 -16.543 -26.839 1.00 80.88 301 PHE A C 1
ATOM 2412 O O . PHE A 1 301 ? 17.014 -15.415 -26.461 1.00 80.88 301 PHE A O 1
ATOM 2419 N N . LYS A 1 302 ? 16.588 -17.233 -27.705 1.00 83.56 302 LYS A N 1
ATOM 2420 C CA . LYS A 1 302 ? 15.308 -16.735 -28.218 1.00 83.56 302 LYS A CA 1
ATOM 2421 C C . LYS A 1 302 ? 14.174 -16.933 -27.219 1.00 83.56 302 LYS A C 1
ATOM 2423 O O . LYS A 1 302 ? 14.122 -17.931 -26.498 1.00 83.56 302 LYS A O 1
ATOM 2428 N N . LEU A 1 303 ? 13.254 -15.978 -27.207 1.00 83.31 303 LEU A N 1
ATOM 2429 C CA . LEU A 1 303 ? 12.020 -16.009 -26.431 1.00 83.31 303 LEU A CA 1
ATOM 2430 C C . LEU A 1 303 ? 10.842 -16.331 -27.352 1.00 83.31 303 LEU A C 1
ATOM 2432 O O . LEU A 1 303 ? 10.757 -15.812 -28.466 1.00 83.31 303 LEU A O 1
ATOM 2436 N N . LYS A 1 304 ? 9.919 -17.161 -26.874 1.00 76.56 304 LYS A N 1
ATOM 2437 C CA . LYS A 1 304 ? 8.689 -17.514 -27.579 1.00 76.56 304 LYS A CA 1
ATOM 2438 C C . LYS A 1 304 ? 7.689 -16.364 -27.482 1.00 76.56 304 LYS A C 1
ATOM 2440 O O . LYS A 1 304 ? 7.411 -15.861 -26.394 1.00 76.56 304 LYS A O 1
ATOM 2445 N N . GLU A 1 305 ? 7.122 -15.964 -28.616 1.00 69.75 305 GLU A N 1
ATOM 2446 C CA . GLU A 1 305 ? 6.039 -14.981 -28.641 1.00 69.75 305 GLU A CA 1
ATOM 2447 C C . GLU A 1 305 ? 4.741 -15.638 -28.138 1.00 69.75 305 GLU A C 1
ATOM 2449 O O . GLU A 1 305 ? 4.341 -16.704 -28.608 1.00 69.75 305 GLU A O 1
ATOM 2454 N N . GLY A 1 306 ? 4.086 -15.030 -27.146 1.00 63.81 306 GLY A N 1
ATOM 2455 C CA . GLY A 1 306 ? 2.788 -15.501 -26.664 1.00 63.81 306 GLY A CA 1
ATOM 2456 C C . GLY A 1 306 ? 1.700 -15.255 -27.711 1.00 63.81 306 GLY A C 1
ATOM 2457 O O . GLY A 1 306 ? 1.495 -14.118 -28.135 1.00 63.81 306 GLY A O 1
ATOM 2458 N N . HIS A 1 307 ? 0.980 -16.300 -28.123 1.00 58.75 307 HIS A N 1
ATOM 2459 C CA . HIS A 1 307 ? -0.158 -16.159 -29.032 1.00 58.75 307 HIS A CA 1
ATOM 2460 C C . HIS A 1 307 ? -1.420 -15.798 -28.245 1.00 58.75 307 HIS A C 1
ATOM 2462 O O . HIS A 1 307 ? -1.920 -16.592 -27.449 1.00 58.75 307 HIS A O 1
ATOM 2468 N N . PHE A 1 308 ? -1.959 -14.603 -28.484 1.00 52.88 308 PHE A N 1
ATOM 2469 C CA . PHE A 1 308 ? -3.212 -14.152 -27.882 1.00 52.88 308 PHE A CA 1
ATOM 2470 C C . PHE A 1 308 ? -4.302 -14.068 -28.948 1.00 52.88 308 PHE A C 1
ATOM 2472 O O . PHE A 1 308 ? -4.069 -13.547 -30.034 1.00 52.88 308 PHE A O 1
ATOM 2479 N N . ARG A 1 309 ? -5.506 -14.562 -28.627 1.00 51.41 309 ARG A N 1
ATOM 2480 C CA . ARG A 1 309 ? -6.671 -14.534 -29.533 1.00 51.41 309 ARG A CA 1
ATOM 2481 C C . ARG A 1 309 ? -7.197 -13.118 -29.811 1.00 51.41 309 ARG A C 1
ATOM 2483 O O . ARG A 1 309 ? -7.894 -12.924 -30.795 1.00 51.41 309 ARG A O 1
ATOM 2490 N N . LEU A 1 310 ? -6.887 -12.152 -28.942 1.00 52.97 310 LEU A N 1
ATOM 2491 C CA . LEU A 1 310 ? -7.324 -10.759 -29.049 1.00 52.97 310 LEU A CA 1
ATOM 2492 C C . LEU A 1 310 ? -6.116 -9.816 -29.081 1.00 52.97 310 LEU A C 1
ATOM 2494 O O . LEU A 1 310 ? -5.188 -9.947 -28.277 1.00 52.97 310 LEU A O 1
ATOM 2498 N N . ASP A 1 311 ? -6.180 -8.814 -29.958 1.00 53.41 311 ASP A N 1
ATOM 2499 C CA . ASP A 1 311 ? -5.098 -7.853 -30.221 1.00 53.41 311 ASP A CA 1
ATOM 2500 C C . ASP A 1 311 ? -4.789 -6.902 -29.059 1.00 53.41 311 ASP A C 1
ATOM 2502 O O . ASP A 1 311 ? -3.729 -6.277 -29.033 1.00 53.41 311 ASP A O 1
ATOM 2506 N N . VAL A 1 312 ? -5.654 -6.865 -28.043 1.00 53.97 312 VAL A N 1
ATOM 2507 C CA . VAL A 1 312 ? -5.493 -6.056 -26.825 1.00 53.97 312 VAL A CA 1
ATOM 2508 C C . VAL A 1 312 ? -4.170 -6.359 -26.110 1.00 53.97 312 VAL A C 1
ATOM 2510 O O . VAL A 1 312 ? -3.588 -5.478 -25.483 1.00 53.97 312 VAL A O 1
ATOM 2513 N N . ARG A 1 313 ? -3.657 -7.595 -26.219 1.00 52.03 313 ARG A N 1
ATOM 2514 C CA . ARG A 1 313 ? -2.438 -8.018 -25.514 1.00 52.03 313 ARG A CA 1
ATOM 2515 C C . ARG A 1 313 ? -1.125 -7.755 -26.260 1.00 52.03 313 ARG A C 1
ATOM 2517 O O . ARG A 1 313 ? -0.061 -7.864 -25.656 1.00 52.03 313 ARG A O 1
ATOM 2524 N N . LYS A 1 314 ? -1.167 -7.339 -27.532 1.00 59.53 314 LYS A N 1
ATOM 2525 C CA . LYS A 1 314 ? 0.040 -7.129 -28.362 1.00 59.53 314 LYS A CA 1
ATOM 2526 C C . LYS A 1 314 ? 0.976 -6.038 -27.836 1.00 59.53 314 LYS A C 1
ATOM 2528 O O . LYS A 1 314 ? 2.167 -6.046 -28.129 1.00 59.53 314 LYS A O 1
ATOM 2533 N N . THR A 1 315 ? 0.455 -5.101 -27.056 1.00 57.84 315 THR A N 1
ATOM 2534 C CA . THR A 1 315 ? 1.215 -3.954 -26.540 1.00 57.84 315 THR A CA 1
ATOM 2535 C C . THR A 1 315 ? 1.724 -4.136 -25.121 1.00 57.84 315 THR A C 1
ATOM 2537 O O . THR A 1 315 ? 2.349 -3.227 -24.574 1.00 57.84 315 THR A O 1
ATOM 2540 N N . PHE A 1 316 ? 1.449 -5.283 -24.504 1.00 59.00 316 PHE A N 1
ATOM 2541 C CA . PHE A 1 316 ? 2.016 -5.603 -23.204 1.00 59.00 316 PHE A CA 1
ATOM 2542 C C . PHE A 1 316 ? 3.520 -5.764 -23.353 1.00 59.00 316 PHE A C 1
ATOM 2544 O O . PHE A 1 316 ? 4.004 -6.266 -24.368 1.00 59.00 316 PHE A O 1
ATOM 2551 N N . PHE A 1 317 ? 4.256 -5.333 -22.331 1.00 64.50 317 PHE A N 1
ATOM 2552 C CA . PHE A 1 317 ? 5.711 -5.432 -22.292 1.00 64.50 317 PHE A CA 1
ATOM 2553 C C . PHE A 1 317 ? 6.206 -6.831 -22.676 1.00 64.50 317 PHE A C 1
ATOM 2555 O O . PHE A 1 317 ? 7.017 -6.952 -23.589 1.00 64.50 317 PHE A O 1
ATOM 2562 N N . THR A 1 318 ? 5.629 -7.871 -22.068 1.00 64.31 318 THR A N 1
ATOM 2563 C CA . THR A 1 318 ? 5.993 -9.281 -22.280 1.00 64.31 318 THR A CA 1
ATOM 2564 C C . THR A 1 318 ? 5.776 -9.772 -23.709 1.00 64.31 318 THR A C 1
ATOM 2566 O O . THR A 1 318 ? 6.345 -10.784 -24.097 1.00 64.31 318 THR A O 1
ATOM 2569 N N . VAL A 1 319 ? 4.983 -9.057 -24.507 1.00 69.75 319 VAL A N 1
ATOM 2570 C CA . VAL A 1 319 ? 4.684 -9.406 -25.900 1.00 69.75 319 VAL A CA 1
ATOM 2571 C C . VAL A 1 319 ? 5.505 -8.546 -26.851 1.00 69.75 319 VAL A C 1
ATOM 2573 O O . VAL A 1 319 ? 6.202 -9.065 -27.721 1.00 69.75 319 VAL A O 1
ATOM 2576 N N . ARG A 1 320 ? 5.496 -7.222 -26.654 1.00 76.00 320 ARG A N 1
ATOM 2577 C CA . ARG A 1 320 ? 6.179 -6.280 -27.551 1.00 76.00 320 ARG A CA 1
ATOM 2578 C C . ARG A 1 320 ? 7.699 -6.420 -27.514 1.00 76.00 320 ARG A C 1
ATOM 2580 O O . ARG A 1 320 ? 8.343 -6.253 -28.544 1.00 76.00 320 ARG A O 1
ATOM 2587 N N . VAL A 1 321 ? 8.281 -6.743 -26.356 1.00 78.31 321 VAL A N 1
ATOM 2588 C CA . VAL A 1 321 ? 9.741 -6.796 -26.195 1.00 78.31 321 VAL A CA 1
ATOM 2589 C C . VAL A 1 321 ? 10.365 -8.049 -26.814 1.00 78.31 321 VAL A C 1
ATOM 2591 O O . VAL A 1 321 ? 11.514 -8.002 -27.243 1.00 78.31 321 VAL A O 1
ATOM 2594 N N . VAL A 1 322 ? 9.606 -9.147 -26.935 1.00 82.94 322 VAL A N 1
ATOM 2595 C CA . VAL A 1 322 ? 10.099 -10.448 -27.429 1.00 82.94 322 VAL A CA 1
ATOM 2596 C C . VAL A 1 322 ? 10.688 -10.330 -28.832 1.00 82.94 322 VAL A C 1
ATOM 2598 O O . VAL A 1 322 ? 11.787 -10.818 -29.093 1.00 82.94 322 VAL A O 1
ATOM 2601 N N . ARG A 1 323 ? 10.005 -9.610 -29.729 1.00 84.62 323 ARG A N 1
ATOM 2602 C CA . ARG A 1 323 ? 10.490 -9.393 -31.100 1.00 84.62 323 ARG A CA 1
ATOM 2603 C C . ARG A 1 323 ? 11.794 -8.608 -31.139 1.00 84.62 323 ARG A C 1
ATOM 2605 O O . ARG A 1 323 ? 12.651 -8.905 -31.964 1.00 84.62 323 ARG A O 1
ATOM 2612 N N . HIS A 1 324 ? 11.944 -7.613 -30.268 1.00 87.12 324 HIS A N 1
ATOM 2613 C CA . HIS A 1 324 ? 13.166 -6.820 -30.194 1.00 87.12 324 HIS A CA 1
ATOM 2614 C C . HIS A 1 324 ? 14.313 -7.616 -29.573 1.00 87.12 324 HIS A C 1
ATOM 2616 O O . HIS A 1 324 ? 15.415 -7.600 -30.111 1.00 87.12 324 HIS A O 1
ATOM 2622 N N . TRP A 1 325 ? 14.042 -8.380 -28.513 1.00 89.12 325 TRP A N 1
ATOM 2623 C CA . TRP A 1 325 ? 15.018 -9.271 -27.892 1.00 89.12 325 TRP A CA 1
ATOM 2624 C C . TRP A 1 325 ? 15.566 -10.299 -28.886 1.00 89.12 325 TRP A C 1
ATOM 2626 O O . TRP A 1 325 ? 16.775 -10.452 -29.021 1.00 89.12 325 TRP A O 1
ATOM 2636 N N . ASN A 1 326 ? 14.693 -10.953 -29.657 1.00 88.19 326 ASN A N 1
ATOM 2637 C CA . ASN A 1 326 ? 15.091 -11.968 -30.640 1.00 88.19 326 ASN A CA 1
ATOM 2638 C C . ASN A 1 326 ? 15.900 -11.410 -31.826 1.00 88.19 326 ASN A C 1
ATOM 2640 O O . ASN A 1 326 ? 16.485 -12.191 -32.575 1.00 88.19 326 ASN A O 1
ATOM 2644 N N . ARG A 1 327 ? 15.919 -10.083 -32.011 1.00 88.62 327 ARG A N 1
ATOM 2645 C CA . ARG A 1 327 ? 16.723 -9.386 -33.028 1.00 88.62 327 ARG A CA 1
ATOM 2646 C C . ARG A 1 327 ? 18.084 -8.929 -32.508 1.00 88.62 327 ARG A C 1
ATOM 2648 O O . ARG A 1 327 ? 18.910 -8.521 -33.317 1.00 88.62 327 ARG A O 1
ATOM 2655 N N . LEU A 1 328 ? 18.317 -8.965 -31.194 1.00 89.75 328 LEU A N 1
ATOM 2656 C CA . LEU A 1 328 ? 19.600 -8.554 -30.633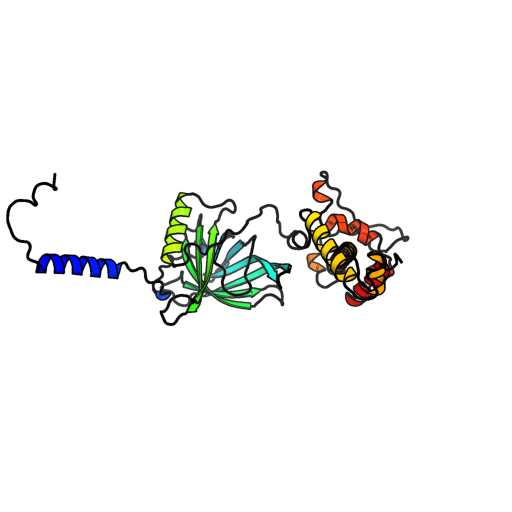 1.00 89.75 328 LEU A CA 1
ATOM 2657 C C . LEU A 1 328 ? 20.721 -9.501 -31.077 1.00 89.75 328 LEU A C 1
ATOM 2659 O O . LEU A 1 328 ? 20.476 -10.707 -31.136 1.00 89.75 328 LEU A O 1
ATOM 2663 N N . PRO A 1 329 ? 21.941 -8.994 -31.318 1.00 90.06 329 PRO A N 1
ATOM 2664 C CA . PRO A 1 329 ? 23.111 -9.824 -31.575 1.00 90.06 329 PRO A CA 1
ATOM 2665 C C . PRO A 1 329 ? 23.417 -10.786 -30.424 1.00 90.06 329 PRO A C 1
ATOM 2667 O O . PRO A 1 329 ? 23.078 -10.534 -29.260 1.00 90.06 329 PRO A O 1
ATOM 2670 N N . ARG A 1 330 ? 24.087 -11.895 -30.746 1.00 88.38 330 ARG A N 1
ATOM 2671 C CA . ARG A 1 330 ? 24.459 -12.916 -29.760 1.00 88.38 330 ARG A CA 1
ATOM 2672 C C . ARG A 1 330 ? 25.361 -12.332 -28.676 1.00 88.38 330 ARG A C 1
ATOM 2674 O O . ARG A 1 330 ? 25.158 -12.629 -27.502 1.00 88.38 330 ARG A O 1
ATOM 2681 N N . GLU A 1 331 ? 26.296 -11.462 -29.050 1.00 89.50 331 GLU A N 1
ATOM 2682 C CA . GLU A 1 331 ? 27.266 -10.869 -28.127 1.00 89.50 331 GLU A CA 1
ATOM 2683 C C . GLU A 1 331 ? 26.572 -9.994 -27.078 1.00 89.50 331 GLU A C 1
ATOM 2685 O O . GLU A 1 331 ? 26.981 -9.970 -25.916 1.00 89.50 331 GLU A O 1
ATOM 2690 N N . VAL A 1 332 ? 25.491 -9.307 -27.458 1.00 92.06 332 VAL A N 1
ATOM 2691 C CA . VAL A 1 332 ? 24.671 -8.521 -26.528 1.00 92.06 332 VAL A CA 1
ATOM 2692 C C . VAL A 1 332 ? 23.950 -9.460 -25.565 1.00 92.06 332 VAL A C 1
ATOM 2694 O O . VAL A 1 332 ? 24.047 -9.312 -24.351 1.00 92.06 332 VAL A O 1
ATOM 2697 N N . VAL A 1 333 ? 23.260 -10.469 -26.096 1.00 90.31 333 VAL A N 1
ATOM 2698 C CA . VAL A 1 333 ? 22.412 -11.378 -25.314 1.00 90.31 333 VAL A CA 1
ATOM 2699 C C . VAL A 1 333 ? 23.219 -12.264 -24.360 1.00 90.31 333 VAL A C 1
ATOM 2701 O O . VAL A 1 333 ? 22.754 -12.582 -23.263 1.00 90.31 333 VAL A O 1
ATOM 2704 N N . GLU A 1 334 ? 24.429 -12.667 -24.741 1.00 89.50 334 GLU A N 1
ATOM 2705 C CA . GLU A 1 334 ? 25.349 -13.481 -23.935 1.00 89.50 334 GLU A CA 1
ATOM 2706 C C . GLU A 1 334 ? 26.239 -12.663 -22.986 1.00 89.50 334 GLU A C 1
ATOM 2708 O O . GLU A 1 334 ? 27.167 -13.212 -22.396 1.00 89.50 334 GLU A O 1
ATOM 2713 N N . ALA A 1 335 ? 25.951 -11.374 -22.780 1.00 91.69 335 ALA A N 1
ATOM 2714 C CA . ALA A 1 335 ? 26.684 -10.559 -21.817 1.00 91.69 335 ALA A CA 1
ATOM 2715 C C . ALA A 1 335 ? 26.715 -11.201 -20.404 1.00 91.69 335 ALA A C 1
ATOM 2717 O O . ALA A 1 335 ? 25.676 -11.660 -19.917 1.00 91.69 335 ALA A O 1
ATOM 2718 N N . PRO A 1 336 ? 27.884 -11.218 -19.729 1.00 90.00 336 PRO A N 1
ATOM 2719 C CA . PRO A 1 336 ? 28.065 -11.878 -18.433 1.00 90.00 336 PRO A CA 1
ATOM 2720 C C . PRO A 1 336 ? 27.510 -11.072 -17.250 1.00 90.00 336 PRO A C 1
ATOM 2722 O O . PRO A 1 336 ? 27.272 -11.632 -16.184 1.00 90.00 336 PRO A O 1
ATOM 2725 N N . SER A 1 337 ? 27.301 -9.763 -17.416 1.00 86.88 337 SER A N 1
ATOM 2726 C CA . SER A 1 337 ? 26.774 -8.874 -16.380 1.00 86.88 337 SER A CA 1
ATOM 2727 C C . SER A 1 337 ? 25.846 -7.815 -16.973 1.00 86.88 337 SER A C 1
ATOM 2729 O O . SER A 1 337 ? 25.839 -7.566 -18.181 1.00 86.88 337 SER A O 1
ATOM 2731 N N . LEU A 1 338 ? 25.066 -7.164 -16.107 1.00 81.00 338 LEU A N 1
ATOM 2732 C CA . LEU A 1 338 ? 24.160 -6.080 -16.489 1.00 81.00 338 LEU A CA 1
ATOM 2733 C C . LEU A 1 338 ? 24.898 -4.873 -17.081 1.00 81.00 338 LEU A C 1
ATOM 2735 O O . LEU A 1 338 ? 24.388 -4.221 -17.988 1.00 81.00 338 LEU A O 1
ATOM 2739 N N . GLU A 1 339 ? 26.077 -4.557 -16.557 1.00 83.50 339 GLU A N 1
ATOM 2740 C CA . GLU A 1 339 ? 26.894 -3.431 -17.018 1.00 83.50 339 GLU A CA 1
ATOM 2741 C C . GLU A 1 339 ? 27.412 -3.683 -18.433 1.00 83.50 339 GLU A C 1
ATOM 2743 O O . GLU A 1 339 ? 27.232 -2.842 -19.312 1.00 83.50 339 GLU A O 1
ATOM 2748 N N . VAL A 1 340 ? 27.940 -4.888 -18.683 1.00 90.31 340 VAL A N 1
ATOM 2749 C CA . VAL A 1 340 ? 28.386 -5.300 -20.021 1.00 90.31 340 VAL A CA 1
ATOM 2750 C C . VAL A 1 340 ? 27.204 -5.366 -20.990 1.00 90.31 340 VAL A C 1
ATOM 2752 O O . VAL A 1 340 ? 27.330 -4.946 -22.138 1.00 90.31 340 VAL A O 1
ATOM 2755 N N . PHE A 1 341 ? 26.037 -5.833 -20.532 1.00 90.25 341 PHE A N 1
ATOM 2756 C CA . PHE A 1 341 ? 24.819 -5.833 -21.340 1.00 90.25 341 PHE A CA 1
ATOM 2757 C C . PHE A 1 341 ? 24.411 -4.418 -21.754 1.00 90.25 341 PHE A C 1
ATOM 2759 O O . PHE A 1 341 ? 24.151 -4.191 -22.928 1.00 90.25 341 PHE A O 1
ATOM 2766 N N . LYS A 1 342 ? 24.384 -3.457 -20.818 1.00 86.19 342 LYS A N 1
ATOM 2767 C CA . LYS A 1 342 ? 24.038 -2.055 -21.106 1.00 86.19 342 LYS A CA 1
ATOM 2768 C C . LYS A 1 342 ? 24.981 -1.445 -22.143 1.00 86.19 342 LYS A C 1
ATOM 2770 O O . LYS A 1 342 ? 24.491 -0.851 -23.095 1.00 86.19 342 LYS A O 1
ATOM 2775 N N . ALA A 1 343 ? 26.290 -1.646 -21.989 1.00 88.00 343 ALA A N 1
ATOM 2776 C CA . ALA A 1 343 ? 27.287 -1.127 -22.924 1.00 88.00 343 ALA A CA 1
ATOM 2777 C C . ALA A 1 343 ? 27.113 -1.710 -24.339 1.00 88.00 343 ALA A C 1
ATOM 2779 O O . ALA A 1 343 ? 26.996 -0.963 -25.307 1.00 88.00 343 ALA A O 1
ATOM 2780 N N . ARG A 1 344 ? 27.000 -3.041 -24.458 1.00 92.62 344 ARG A N 1
ATOM 2781 C CA . ARG A 1 344 ? 26.788 -3.717 -25.753 1.00 92.62 344 ARG A CA 1
ATOM 2782 C C . ARG A 1 344 ? 25.429 -3.387 -26.371 1.00 92.62 344 ARG A C 1
ATOM 2784 O O . ARG A 1 344 ? 25.296 -3.325 -27.588 1.00 92.62 344 ARG A O 1
ATOM 2791 N N . LEU A 1 345 ? 24.406 -3.186 -25.541 1.00 90.38 345 LEU A N 1
ATOM 2792 C CA . LEU A 1 345 ? 23.082 -2.770 -25.991 1.00 90.38 345 LEU A CA 1
ATOM 2793 C C . LEU A 1 345 ? 23.107 -1.343 -26.547 1.00 90.38 345 LEU A C 1
ATOM 2795 O O . LEU A 1 345 ? 22.450 -1.090 -27.550 1.00 90.38 345 LEU A O 1
ATOM 2799 N N . ASP A 1 346 ? 23.850 -0.428 -25.923 1.00 86.38 346 ASP A N 1
ATOM 2800 C CA . ASP A 1 346 ? 24.000 0.945 -26.416 1.00 86.38 346 ASP A CA 1
ATOM 2801 C C . ASP A 1 346 ? 24.671 0.982 -27.785 1.00 86.38 346 ASP A C 1
ATOM 2803 O O . ASP A 1 346 ? 24.180 1.661 -28.686 1.00 86.38 346 ASP A O 1
ATOM 2807 N N . GLU A 1 347 ? 25.713 0.174 -27.971 1.00 86.75 347 GLU A N 1
ATOM 2808 C CA . GLU A 1 347 ? 26.350 -0.026 -29.271 1.00 86.75 347 GLU A CA 1
ATOM 2809 C C . GLU A 1 347 ? 25.363 -0.627 -30.285 1.00 86.75 347 GLU A C 1
ATOM 2811 O O . GLU A 1 347 ? 25.157 -0.065 -31.357 1.00 86.75 347 GLU A O 1
ATOM 2816 N N . ALA A 1 348 ? 24.647 -1.698 -29.928 1.00 85.56 348 ALA A N 1
ATOM 2817 C CA . ALA A 1 348 ? 23.693 -2.355 -30.825 1.00 85.56 348 ALA A CA 1
ATOM 2818 C C . ALA A 1 348 ? 22.489 -1.477 -31.215 1.00 85.56 348 ALA A C 1
ATOM 2820 O O . ALA A 1 348 ? 21.998 -1.562 -32.339 1.00 85.56 348 ALA A O 1
ATOM 2821 N N . LEU A 1 349 ? 22.008 -0.617 -30.313 1.00 83.56 349 LEU A N 1
ATOM 2822 C CA . LEU A 1 349 ? 20.973 0.383 -30.613 1.00 83.56 349 LEU A CA 1
ATOM 2823 C C . LEU A 1 349 ? 21.536 1.592 -31.388 1.00 83.56 349 LEU A C 1
ATOM 2825 O O . LEU A 1 349 ? 20.770 2.324 -32.032 1.00 83.56 349 LEU A O 1
ATOM 2829 N N . GLY A 1 350 ? 22.857 1.784 -31.326 1.00 73.31 350 GLY A N 1
ATOM 2830 C CA . GLY A 1 350 ? 23.655 2.737 -32.094 1.00 73.31 350 GLY A CA 1
ATOM 2831 C C . GLY A 1 350 ? 24.058 2.258 -33.495 1.00 73.31 350 GLY A C 1
ATOM 2832 O O . GLY A 1 350 ? 24.328 3.102 -34.334 1.00 73.31 350 GLY A O 1
ATOM 2833 N N . ILE A 1 351 ? 23.995 0.953 -33.803 1.00 47.31 351 ILE A N 1
ATOM 2834 C CA . ILE A 1 351 ? 24.274 0.358 -35.138 1.00 47.31 351 ILE A CA 1
ATOM 2835 C C . ILE A 1 351 ? 23.194 0.693 -36.204 1.00 47.31 351 ILE A C 1
ATOM 2837 O O . ILE A 1 351 ? 23.234 0.235 -37.341 1.00 47.31 351 ILE A O 1
ATOM 2841 N N . LEU A 1 352 ? 22.261 1.593 -35.892 1.00 43.25 352 LEU A N 1
ATOM 2842 C CA . LEU A 1 352 ? 21.588 2.421 -36.899 1.00 43.25 352 LEU A CA 1
ATOM 2843 C C . LEU A 1 352 ? 22.258 3.803 -36.897 1.00 43.25 352 LEU A C 1
ATOM 2845 O O . LEU A 1 352 ? 21.693 4.755 -36.346 1.00 43.25 352 LEU A O 1
ATOM 2849 N N . VAL A 1 353 ? 23.479 3.859 -37.442 1.00 36.81 353 VAL A N 1
ATOM 2850 C CA . VAL A 1 353 ? 24.161 5.105 -37.839 1.00 36.81 353 VAL A CA 1
ATOM 2851 C C . VAL A 1 353 ? 23.588 5.594 -39.158 1.00 36.81 353 VAL A C 1
ATOM 2853 O O . VAL A 1 353 ? 23.377 4.742 -40.047 1.00 36.81 353 VAL A O 1
#

Secondary structure (DSSP, 8-state):
--SSSTTSS----HHHHHHHHHHHHHHHHTT----BGGG----TT--HHHH-EEEEEEEEE--SSS-B-SS-EEEEEE-TTS-EEEEEEEEEEETTTEEEEEEEEEEEE-S-TT-TTEEEEEEEESSTTSPPEEEEEEEEEE-SSSEEEEEEEEEE-TTSBEEEEEEEEEESSTT---HHHHHHHHHHHHHTT-TT--EE----TT--TT-TTTSTTT-GGGHHHHHHHHHHHHHHHHTSTT-TTS-HHHHHHHTT---HHHHHHHHHHHHHHHHHTSTTHHHHTTTSPBP-----SS-S-PBPPP--SSGGGTTSHHHHHHHHHTTS-HHHHT-SSHHHHHHHHHHHHH---

Organism: Grus japonensis (NCBI:txid30415)

Foldseek 3Di:
DPPPPPPDDDDPDVVNVVVVVVVVVVVVVVPPQQLQQVPAAFDPPDDLVLLAAKKFFFKKQAFPDWDFAAQWMKGWDADPVRKIKIWIWGWTDPPNQDIFIWTKIWTWDQPDPNQRQWIKIFMDTPDPPDDTDIWIWGFRDDPSAFWTKIKTADDADPSNHGDTIMMTIITPDLVDHDPVVVVVVQVSCVSNVNHPSMDTHHNDPPDDPLPSPWDRNDDPPCPVVLVVVLVVLQVVLCPDPPCVPPDSVVSCVVVVHDRPVLVVLLVLLLVVLCCVQNPNVVSNVPLWAWDDDPDPPFLVTATDADDDPDPSCCRISSHVNRVVNRPQHNLLSPDNDSVSNSVSSSVRSVVVD

pLDDT: mean 76.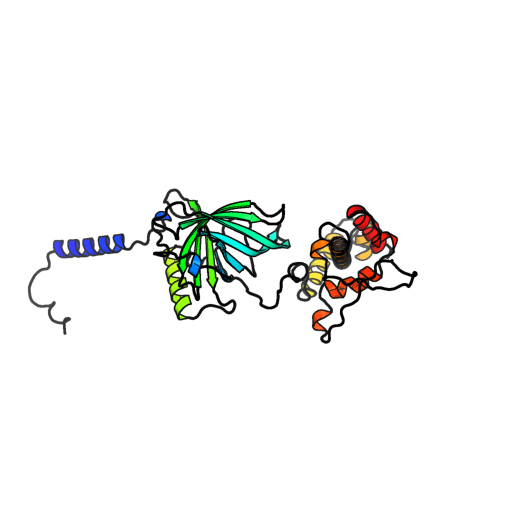64, std 18.79, range [30.17, 98.06]